Protein AF-A0A6I3IBS7-F1 (afdb_monomer_lite)

Organism: NCBI:txid2663847

Sequence (372 aa):
MRAASVSVTVALLTLGLVAPASAEPDPSPTSSAQTLPSAQDVDAANRAVADQEAQVATAQAQYAAAADRLEQARREAALAAEQYNGAKVRLDASTKAYADADSRARAAERALAAAKVNLGRVAAETYESRSDLHGLEALVTPGGPQAVLDRASGLATLGELQTGVVRQATGDLTRATELRRAAQRAQEQRKADETAALAARTRAGAAEQAAVAAAQATQAAQDEALATLARLNQTSIDLERRRQEGLRVEAEQRAAAAREAAALAEAAQRDSESLSADVRAAEAAAAAAAKERADALQADAARSTAEQTRDTTQAAADRAAREAAAQEAAADRAAAGSGSGATDHAATVAASRRKARAARARAQQLAAEASR

pLDDT: mean 75.98, std 21.55, range [26.86, 98.75]

Structure (mmCIF, N/CA/C/O backbone):
data_AF-A0A6I3IBS7-F1
#
_entry.id   AF-A0A6I3IBS7-F1
#
loop_
_atom_site.group_PDB
_atom_site.id
_atom_site.type_symbol
_atom_site.label_atom_id
_atom_site.label_alt_id
_atom_site.label_comp_id
_atom_site.label_asym_id
_atom_site.label_entity_id
_atom_site.label_seq_id
_atom_site.pdbx_PDB_ins_code
_atom_site.Cartn_x
_atom_site.Cartn_y
_atom_site.Cartn_z
_atom_site.occupancy
_atom_site.B_iso_or_equiv
_atom_site.auth_seq_id
_atom_site.auth_comp_id
_atom_site.auth_asym_id
_atom_site.auth_atom_id
_atom_site.pdbx_PDB_model_num
ATOM 1 N N . MET A 1 1 ? 2.118 -15.204 -0.234 1.00 36.72 1 MET A N 1
ATOM 2 C CA . MET A 1 1 ? 1.934 -16.124 0.919 1.00 36.72 1 MET A CA 1
ATOM 3 C C . MET A 1 1 ? 0.500 -16.001 1.428 1.00 36.72 1 MET A C 1
ATOM 5 O O . MET A 1 1 ? -0.201 -15.112 0.963 1.00 36.72 1 MET A O 1
ATOM 9 N N . ARG A 1 2 ? 0.035 -16.937 2.266 1.00 27.77 2 ARG A N 1
ATOM 10 C CA . ARG A 1 2 ? -1.394 -17.146 2.578 1.00 27.77 2 ARG A CA 1
ATOM 11 C C . ARG A 1 2 ? -2.059 -15.911 3.203 1.00 27.77 2 ARG A C 1
ATOM 13 O O . ARG A 1 2 ? -1.609 -15.447 4.244 1.00 27.77 2 ARG A O 1
ATOM 20 N N . ALA A 1 3 ? -3.154 -15.446 2.602 1.00 27.56 3 ALA A N 1
ATOM 21 C CA . ALA A 1 3 ? -4.082 -14.524 3.247 1.00 27.56 3 ALA A CA 1
ATOM 22 C C . ALA A 1 3 ? -4.916 -15.301 4.278 1.00 27.56 3 ALA A C 1
ATOM 24 O O . ALA A 1 3 ? -5.547 -16.301 3.933 1.00 27.56 3 ALA A O 1
ATOM 25 N N . ALA A 1 4 ? -4.887 -14.868 5.538 1.00 27.72 4 ALA A N 1
ATOM 26 C CA . ALA A 1 4 ? -5.717 -15.427 6.597 1.00 27.72 4 ALA A CA 1
ATOM 27 C C . ALA A 1 4 ? -7.004 -14.600 6.711 1.00 27.72 4 ALA A C 1
ATOM 29 O O . ALA A 1 4 ? -6.997 -13.499 7.257 1.00 27.72 4 ALA A O 1
ATOM 30 N N . SER A 1 5 ? -8.099 -15.125 6.165 1.00 32.25 5 SER A N 1
ATOM 31 C CA . SER A 1 5 ? -9.427 -14.518 6.267 1.00 32.25 5 SER A CA 1
ATOM 32 C C . SER A 1 5 ? -9.958 -14.671 7.693 1.00 32.25 5 SER A C 1
ATOM 34 O O . SER A 1 5 ? -10.429 -15.743 8.068 1.00 32.25 5 SER A O 1
ATOM 36 N N . VAL A 1 6 ? -9.876 -13.613 8.500 1.00 31.45 6 VAL A N 1
ATOM 37 C CA . VAL A 1 6 ? -10.435 -13.601 9.859 1.00 31.45 6 VAL A CA 1
ATOM 38 C C . VAL A 1 6 ? -11.884 -13.115 9.796 1.00 31.45 6 VAL A C 1
ATOM 40 O O . VAL A 1 6 ? -12.162 -11.923 9.882 1.00 31.45 6 VAL A O 1
ATOM 43 N N . SER A 1 7 ? -12.818 -14.051 9.629 1.00 31.03 7 SER A N 1
ATOM 44 C CA . SER A 1 7 ? -14.246 -13.791 9.831 1.00 31.03 7 SER A CA 1
ATOM 45 C C . SER A 1 7 ? -14.562 -13.821 11.326 1.00 31.03 7 SER A C 1
ATOM 47 O O . SER A 1 7 ? -14.557 -14.891 11.932 1.00 31.03 7 SER A O 1
ATOM 49 N N . VAL A 1 8 ? -14.857 -12.662 11.922 1.00 35.94 8 VAL A N 1
ATOM 50 C CA . VAL A 1 8 ? -15.418 -12.582 13.281 1.00 35.94 8 VAL A CA 1
ATOM 51 C C . VAL A 1 8 ? -16.929 -12.433 13.180 1.00 35.94 8 VAL A C 1
ATOM 53 O O . VAL A 1 8 ? -17.450 -11.358 12.891 1.00 35.94 8 VAL A O 1
ATOM 56 N N . THR A 1 9 ? -17.638 -13.531 13.421 1.00 33.06 9 THR A N 1
ATOM 57 C CA . THR A 1 9 ? -19.098 -13.542 13.530 1.00 33.06 9 THR A CA 1
ATOM 58 C C . THR A 1 9 ? -19.499 -12.929 14.871 1.00 33.06 9 THR A C 1
ATOM 60 O O . THR A 1 9 ? -19.335 -13.561 15.914 1.00 33.06 9 THR A O 1
ATOM 63 N N . VAL A 1 10 ? -20.014 -11.698 14.870 1.00 32.91 10 VAL A N 1
ATOM 64 C CA . VAL A 1 10 ? -20.547 -11.068 16.088 1.00 32.91 10 VAL A CA 1
ATOM 65 C C . VAL A 1 10 ? -21.922 -11.663 16.388 1.00 32.91 10 VAL A C 1
ATOM 67 O O . VAL A 1 10 ? -22.878 -11.452 15.644 1.00 32.91 10 VAL A 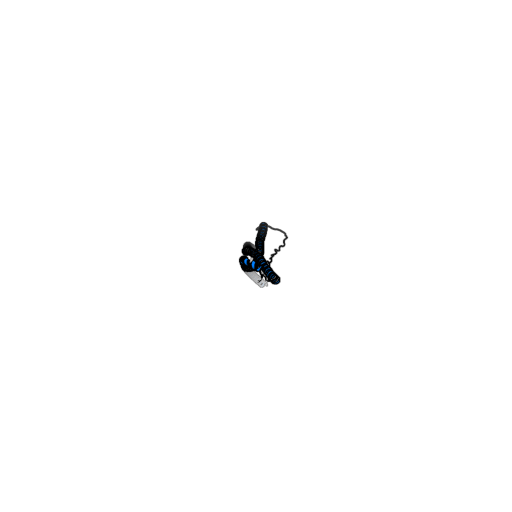O 1
ATOM 70 N N . ALA A 1 11 ? -22.018 -12.431 17.473 1.00 29.27 11 ALA A N 1
ATOM 71 C CA . ALA A 1 11 ? -23.279 -12.995 17.936 1.00 29.27 11 ALA A CA 1
ATOM 72 C C . ALA A 1 11 ? -24.136 -11.912 18.613 1.00 29.27 11 ALA A C 1
ATOM 74 O O . ALA A 1 11 ? -23.764 -11.380 19.659 1.00 29.27 11 ALA A O 1
ATOM 75 N N . LEU A 1 12 ? -25.296 -11.607 18.027 1.00 35.62 12 LEU A N 1
ATOM 76 C CA . LEU A 1 12 ? -26.329 -10.779 18.652 1.00 35.62 12 LEU A CA 1
ATOM 77 C C . LEU A 1 12 ? -26.938 -11.524 19.846 1.00 35.62 12 LEU A C 1
ATOM 79 O O . LEU A 1 12 ? -27.659 -12.505 19.668 1.00 35.62 12 LEU A O 1
ATOM 83 N N . LEU A 1 13 ? -26.665 -11.044 21.060 1.00 30.44 13 LEU A N 1
ATOM 84 C CA . LEU A 1 13 ? -27.268 -11.572 22.281 1.00 30.44 13 LEU A CA 1
ATOM 85 C C . LEU A 1 13 ? -28.549 -10.790 22.612 1.00 30.44 13 LEU A C 1
ATOM 87 O O . LEU A 1 13 ? -28.536 -9.828 23.375 1.00 30.44 13 LEU A O 1
ATOM 91 N N . THR A 1 14 ? -29.669 -11.194 22.015 1.00 35.00 14 THR A N 1
ATOM 92 C CA . THR A 1 14 ? -30.991 -10.626 22.314 1.00 35.00 14 THR A CA 1
ATOM 93 C C . THR A 1 14 ? -31.499 -11.141 23.662 1.00 35.00 14 THR A C 1
ATOM 95 O O . THR A 1 14 ? -31.955 -12.284 23.754 1.00 35.00 14 THR A O 1
ATOM 98 N N . LEU A 1 15 ? -31.448 -10.313 24.708 1.00 31.22 15 LEU A N 1
ATOM 99 C CA . LEU A 1 15 ? -32.044 -10.641 26.005 1.00 31.22 15 LEU A CA 1
ATOM 100 C C . LEU A 1 15 ? -33.515 -10.198 26.029 1.00 31.22 15 LEU A C 1
ATOM 102 O O . LEU A 1 15 ? -33.819 -9.009 26.062 1.00 31.22 15 LEU A O 1
ATOM 106 N N . GLY A 1 16 ? -34.433 -11.164 25.960 1.00 31.42 16 GLY A N 1
ATOM 107 C CA . GLY A 1 16 ? -35.872 -10.901 25.920 1.00 31.42 16 GLY A CA 1
ATOM 108 C C . GLY A 1 16 ? -36.442 -10.518 27.286 1.00 31.42 16 GLY A C 1
ATOM 109 O O . GLY A 1 16 ? -36.284 -11.259 28.256 1.00 31.42 16 GLY A O 1
ATOM 110 N N . LEU A 1 17 ? -37.157 -9.394 27.344 1.00 30.28 17 LEU A N 1
ATOM 111 C CA . LEU A 1 17 ? -37.909 -8.964 28.521 1.00 30.28 17 LEU A CA 1
ATOM 112 C C . LEU A 1 17 ? -39.349 -9.498 28.426 1.00 30.28 17 LEU A C 1
ATOM 114 O O . LEU A 1 17 ? -40.129 -9.047 27.589 1.00 30.28 17 LEU A O 1
ATOM 118 N N . VAL A 1 18 ? -39.702 -10.478 29.262 1.00 33.69 18 VAL A N 1
ATOM 119 C CA . VAL A 1 18 ? -41.069 -11.021 29.334 1.00 33.69 18 VAL A CA 1
ATOM 120 C C . VAL A 1 18 ? -41.887 -10.219 30.341 1.00 33.69 18 VAL A C 1
ATOM 122 O O . VAL A 1 18 ? -41.523 -10.137 31.511 1.00 33.69 18 VAL A O 1
ATOM 125 N N . ALA A 1 19 ? -43.026 -9.694 29.893 1.00 38.09 19 ALA A N 1
ATOM 126 C CA . ALA A 1 19 ? -44.052 -9.094 30.737 1.00 38.09 19 ALA A CA 1
ATOM 127 C C . ALA A 1 19 ? -45.402 -9.794 30.513 1.00 38.09 19 ALA A C 1
ATOM 129 O O . ALA A 1 19 ? -45.753 -10.099 29.371 1.00 38.09 19 ALA A O 1
ATOM 130 N N . PRO A 1 20 ? -46.181 -10.003 31.583 1.00 37.53 20 PRO A N 1
ATOM 131 C CA . PRO A 1 20 ? -47.637 -9.985 31.504 1.00 37.53 20 PRO A CA 1
ATOM 132 C C . PRO A 1 20 ? -48.237 -8.915 32.436 1.00 37.53 20 PRO A C 1
ATOM 134 O O . PRO A 1 20 ? -47.651 -8.562 33.458 1.00 37.53 20 PRO A O 1
ATOM 137 N N . ALA A 1 21 ? -49.420 -8.407 32.082 1.00 32.03 21 ALA A N 1
ATOM 138 C CA . ALA A 1 21 ? -50.123 -7.338 32.794 1.00 32.03 21 ALA A CA 1
ATOM 139 C C . ALA A 1 21 ? -51.585 -7.716 33.121 1.00 32.03 21 ALA A C 1
ATOM 141 O O . ALA A 1 21 ? -52.169 -8.538 32.415 1.00 32.03 21 ALA A O 1
ATOM 142 N N . SER A 1 22 ? -52.160 -7.021 34.120 1.00 34.31 22 SER A N 1
ATOM 143 C CA . SER A 1 22 ? -53.602 -6.947 34.475 1.00 34.31 22 SER A CA 1
ATOM 144 C C . SER A 1 22 ? -54.210 -8.196 35.177 1.00 34.31 22 SER A C 1
ATOM 146 O O . SER A 1 22 ? -53.786 -9.312 34.904 1.00 34.31 22 SER A O 1
ATOM 148 N N . ALA A 1 23 ? -55.192 -8.110 36.101 1.00 32.38 23 ALA A N 1
ATOM 149 C CA . ALA A 1 23 ? -56.044 -6.987 36.559 1.00 32.38 23 ALA A CA 1
ATOM 150 C C . ALA A 1 23 ? -56.535 -7.105 38.043 1.00 32.38 23 ALA A C 1
ATOM 152 O O . ALA A 1 23 ? -56.436 -8.174 38.641 1.00 32.38 23 ALA A O 1
ATOM 153 N N . GLU A 1 24 ? -57.087 -5.996 38.573 1.00 36.62 24 GLU A N 1
ATOM 154 C CA . GLU A 1 24 ? -57.750 -5.716 39.888 1.00 36.62 24 GLU A CA 1
ATOM 155 C C . GLU A 1 24 ? -59.111 -6.447 40.146 1.00 36.62 24 GLU A C 1
ATOM 157 O O . GLU A 1 24 ? -59.505 -7.219 39.265 1.00 36.62 24 GLU A O 1
ATOM 162 N N . PRO A 1 25 ? -59.896 -6.225 41.254 1.00 55.88 25 PRO A N 1
ATOM 163 C CA . PRO A 1 25 ? -59.839 -5.223 42.359 1.00 55.88 25 PRO A CA 1
ATOM 164 C C . PRO A 1 25 ? -59.794 -5.857 43.793 1.00 55.88 25 PRO A C 1
ATOM 166 O O . PRO A 1 25 ? -59.415 -7.020 43.894 1.00 55.88 25 PRO A O 1
ATOM 169 N N . ASP A 1 26 ? -60.079 -5.246 44.968 1.00 39.06 26 ASP A N 1
ATOM 170 C CA . ASP A 1 26 ? -60.738 -3.977 45.407 1.00 39.06 26 ASP A CA 1
ATOM 171 C C . ASP A 1 26 ? -60.171 -3.505 46.814 1.00 39.06 26 ASP A C 1
ATOM 173 O O . ASP A 1 26 ? -59.089 -3.990 47.159 1.00 39.06 26 ASP A O 1
ATOM 177 N N . PRO A 1 27 ? -60.721 -2.571 47.654 1.00 63.00 27 PRO A N 1
ATOM 178 C CA . PRO A 1 27 ? -59.867 -1.552 48.303 1.00 63.00 27 PRO A CA 1
ATOM 179 C C . PRO A 1 27 ? -59.883 -1.460 49.854 1.00 63.00 27 PRO A C 1
ATOM 181 O O . PRO A 1 27 ? -60.895 -1.714 50.510 1.00 63.00 27 PRO A O 1
ATOM 184 N N . SER A 1 28 ? -58.802 -0.927 50.451 1.00 38.09 28 SER A N 1
ATOM 185 C CA . SER A 1 28 ? -58.826 -0.120 51.698 1.00 38.09 28 SER A CA 1
ATOM 186 C C . SER A 1 28 ? -57.493 0.623 51.945 1.00 38.09 28 SER A C 1
ATOM 188 O O . SER A 1 28 ? -56.483 0.244 51.353 1.00 38.09 28 SER A O 1
ATOM 190 N N . PRO A 1 29 ? -57.468 1.725 52.730 1.00 52.22 29 PRO A N 1
ATOM 191 C CA . PRO A 1 29 ? -56.501 2.803 52.501 1.00 52.22 29 PRO A CA 1
ATOM 192 C C . PRO A 1 29 ? -55.335 2.912 53.504 1.00 52.22 29 PRO A C 1
ATOM 194 O O . PRO A 1 29 ? -55.361 2.372 54.605 1.00 52.22 29 PRO A O 1
ATOM 197 N N . THR A 1 30 ? -54.409 3.806 53.137 1.00 36.41 30 THR A N 1
ATOM 198 C CA . THR A 1 30 ? -53.342 4.471 53.919 1.00 36.41 30 THR A CA 1
ATOM 199 C C . THR A 1 30 ? -51.923 3.875 53.912 1.00 36.41 30 THR A C 1
ATOM 201 O O . THR A 1 30 ? -51.633 2.843 54.501 1.00 36.41 30 THR A O 1
ATOM 204 N N . SER A 1 31 ? -51.035 4.710 53.352 1.00 33.25 31 SER A N 1
ATOM 205 C CA . SER A 1 31 ? -49.617 4.910 53.688 1.00 33.25 31 SER A CA 1
ATOM 206 C C . SER A 1 31 ? -48.531 4.124 52.939 1.00 33.25 31 SER A C 1
ATOM 208 O O . SER A 1 31 ? -48.508 2.903 52.880 1.00 33.25 31 SER A O 1
ATOM 210 N N . SER A 1 32 ? -47.557 4.915 52.470 1.00 35.78 32 SER A N 1
ATOM 211 C CA . SER A 1 32 ? -46.219 4.524 52.003 1.00 35.78 32 SER A CA 1
ATOM 212 C C . SER A 1 32 ? -46.139 3.800 50.657 1.00 35.78 32 SER A C 1
ATOM 214 O O . SER A 1 32 ? -45.848 2.612 50.571 1.00 35.78 32 SER A O 1
ATOM 216 N N . ALA A 1 33 ? -46.329 4.607 49.607 1.00 38.56 33 ALA A N 1
ATOM 217 C CA . ALA A 1 33 ? -45.850 4.431 48.236 1.00 38.56 33 ALA A CA 1
ATOM 218 C C . ALA A 1 33 ? -44.904 3.235 47.997 1.00 38.56 33 ALA A C 1
ATOM 220 O O . ALA A 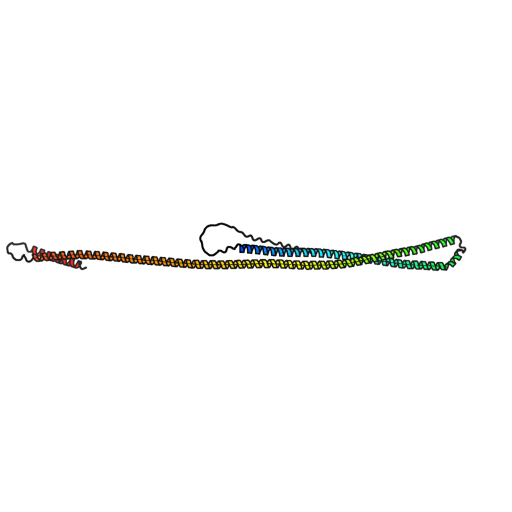1 33 ? -43.688 3.337 48.163 1.00 38.56 33 ALA A O 1
ATOM 221 N N . GLN A 1 34 ? -45.460 2.144 47.465 1.00 40.22 34 GLN A N 1
ATOM 222 C CA . GLN A 1 34 ? -44.688 1.265 46.595 1.00 40.22 34 GLN A CA 1
ATOM 223 C C . GLN A 1 34 ? -44.255 2.099 45.386 1.00 40.22 34 GLN A C 1
ATOM 225 O O . GLN A 1 34 ? -45.080 2.452 44.542 1.00 40.22 34 GLN A O 1
ATOM 230 N N . THR A 1 35 ? -42.970 2.439 45.311 1.00 50.94 35 THR A N 1
ATOM 231 C CA . THR A 1 35 ? -42.381 3.092 44.141 1.00 50.94 35 THR A CA 1
ATOM 232 C C . THR A 1 35 ? -42.289 2.090 42.996 1.00 50.94 35 THR A C 1
ATOM 234 O O . THR A 1 35 ? -41.228 1.536 42.706 1.00 50.94 35 THR A O 1
ATOM 237 N N . LEU A 1 36 ? -43.427 1.866 42.335 1.00 41.41 36 LEU A N 1
ATOM 238 C CA . LEU A 1 36 ? -43.447 1.465 40.933 1.00 41.41 36 LEU A CA 1
ATOM 239 C C . LEU A 1 36 ? -42.507 2.420 40.171 1.00 41.41 36 LEU A C 1
ATOM 241 O O . LEU A 1 36 ? -42.583 3.627 40.428 1.00 41.41 36 LEU A O 1
ATOM 245 N N . PRO A 1 37 ? -41.634 1.930 39.267 1.00 55.19 37 PRO A N 1
ATOM 246 C CA . PRO A 1 37 ? -40.782 2.802 38.465 1.00 55.19 37 PRO A CA 1
ATOM 247 C C . PRO A 1 37 ? -41.639 3.876 37.802 1.00 55.19 37 PRO A C 1
ATOM 249 O O . PRO A 1 37 ? -42.650 3.556 37.168 1.00 55.19 37 PRO A O 1
ATOM 252 N N . SER A 1 38 ? -41.283 5.146 37.983 1.00 62.47 38 SER A N 1
ATOM 253 C CA . SER A 1 38 ? -42.079 6.220 37.406 1.00 62.47 38 SER A CA 1
ATOM 254 C C . SER A 1 38 ? -41.968 6.169 35.881 1.00 62.47 38 SER A C 1
ATOM 256 O O . SER A 1 38 ? -40.980 5.678 35.328 1.00 62.47 38 SER A O 1
ATOM 258 N N . ALA A 1 39 ? -42.954 6.721 35.169 1.00 67.00 39 ALA A N 1
ATOM 259 C CA . ALA A 1 39 ? -42.869 6.829 33.710 1.00 67.00 39 ALA A CA 1
ATOM 260 C C . ALA A 1 39 ? -41.580 7.558 33.262 1.00 67.00 39 ALA A C 1
ATOM 262 O O . ALA A 1 39 ? -40.987 7.203 32.247 1.00 67.00 39 ALA A O 1
ATOM 263 N N . GLN A 1 40 ? -41.089 8.506 34.073 1.00 66.25 40 GLN A N 1
ATOM 264 C CA . GLN A 1 40 ? -39.830 9.214 33.831 1.00 66.25 40 GLN A CA 1
ATOM 265 C C . GLN A 1 40 ? -38.592 8.310 33.948 1.00 66.25 40 GLN A C 1
ATOM 267 O O . GLN A 1 40 ? -37.637 8.517 33.199 1.00 66.25 40 GLN A O 1
ATOM 272 N N . ASP A 1 41 ? -38.603 7.304 34.830 1.00 66.00 41 ASP A N 1
ATOM 273 C CA . ASP A 1 41 ? -37.501 6.342 34.979 1.00 66.00 41 ASP A CA 1
ATOM 274 C C . ASP A 1 41 ? -37.425 5.396 33.774 1.00 66.00 41 ASP A C 1
ATOM 276 O O . ASP A 1 41 ? -36.340 5.129 33.253 1.00 66.00 41 ASP A O 1
ATOM 280 N N . VAL A 1 42 ? -38.583 4.943 33.281 1.00 70.19 42 VAL A N 1
ATOM 281 C CA . VAL A 1 42 ? -38.684 4.111 32.070 1.00 70.19 42 VAL A CA 1
ATOM 282 C C . VAL A 1 42 ? -38.232 4.899 30.834 1.00 70.19 42 VAL A C 1
ATOM 284 O O . VAL A 1 42 ? -37.401 4.415 30.065 1.00 70.19 42 VAL A O 1
ATOM 287 N N . ASP A 1 43 ? -38.679 6.148 30.680 1.00 68.56 43 ASP A N 1
ATOM 288 C CA . ASP A 1 43 ? -38.246 7.028 29.586 1.00 68.56 43 ASP A CA 1
ATOM 289 C C . ASP A 1 43 ? -36.764 7.430 29.681 1.00 68.56 43 ASP A C 1
ATOM 291 O O . ASP A 1 43 ? -36.122 7.707 28.664 1.00 68.56 43 ASP A O 1
ATOM 295 N N . ALA A 1 44 ? -36.185 7.493 30.884 1.00 72.69 44 ALA A N 1
ATOM 296 C CA . ALA A 1 44 ? -34.749 7.695 31.069 1.00 72.69 44 ALA A CA 1
ATOM 297 C C . ALA A 1 44 ? -33.942 6.448 30.671 1.00 72.69 44 ALA A C 1
ATOM 299 O O . ALA A 1 44 ? -32.947 6.577 29.956 1.00 72.69 44 ALA A O 1
ATOM 300 N N . ALA A 1 45 ? -34.391 5.252 31.064 1.00 75.00 45 ALA A N 1
ATOM 301 C CA . ALA A 1 45 ? -33.754 3.990 30.689 1.00 75.00 45 ALA A CA 1
ATOM 302 C C . ALA A 1 45 ? -33.806 3.744 29.170 1.00 75.00 45 ALA A C 1
ATOM 304 O O . ALA A 1 45 ? -32.781 3.428 28.566 1.00 75.00 45 ALA A O 1
ATOM 305 N N . ASN A 1 46 ? -34.960 3.971 28.534 1.00 75.69 46 ASN A N 1
ATOM 306 C CA . ASN A 1 46 ? -35.126 3.818 27.085 1.00 75.69 46 ASN A CA 1
ATOM 307 C C . ASN A 1 46 ? -34.214 4.770 26.292 1.00 75.69 46 ASN A C 1
ATOM 309 O O . ASN A 1 46 ? -33.591 4.354 25.315 1.00 75.69 46 ASN A O 1
ATOM 313 N N . ARG A 1 47 ? -34.079 6.031 26.732 1.00 81.88 47 ARG A N 1
ATOM 314 C CA . ARG A 1 47 ? -33.130 6.984 26.126 1.00 81.88 47 ARG A CA 1
ATOM 315 C C . ARG A 1 47 ? -31.681 6.539 26.299 1.00 81.88 47 ARG A C 1
ATOM 317 O O . ARG A 1 47 ? -30.934 6.577 25.330 1.00 81.88 47 ARG A O 1
ATOM 324 N N . ALA A 1 48 ? -31.307 6.054 27.484 1.00 81.75 48 ALA A N 1
ATOM 325 C CA . ALA A 1 48 ? -29.961 5.539 27.714 1.00 81.75 48 ALA A CA 1
ATOM 326 C C . ALA A 1 48 ? -29.629 4.367 26.774 1.00 81.75 48 ALA A C 1
ATOM 328 O O . ALA A 1 48 ? -28.551 4.363 26.191 1.00 81.75 48 ALA A O 1
ATOM 329 N N . VAL A 1 49 ? -30.549 3.415 26.563 1.00 84.19 49 VAL A N 1
ATOM 330 C CA . VAL A 1 49 ? -30.353 2.316 25.595 1.00 84.19 49 VAL A CA 1
ATOM 331 C C . VAL A 1 49 ? -30.158 2.856 24.174 1.00 84.19 49 VAL A C 1
ATOM 333 O O . VAL A 1 49 ? -29.177 2.497 23.525 1.00 84.19 49 VAL A O 1
ATOM 336 N N . ALA A 1 50 ? -31.015 3.774 23.717 1.00 84.94 50 ALA A N 1
ATOM 337 C CA . ALA A 1 50 ? -30.894 4.379 22.387 1.00 84.94 50 ALA A CA 1
ATOM 338 C C . ALA A 1 50 ? -29.561 5.136 22.191 1.00 84.94 50 ALA A C 1
ATOM 340 O O . ALA A 1 50 ? -28.930 5.022 21.138 1.00 84.94 50 ALA A O 1
ATOM 341 N N . ASP A 1 51 ? -29.084 5.854 23.214 1.00 87.62 51 ASP A N 1
ATOM 342 C CA . ASP A 1 51 ? -27.784 6.538 23.191 1.00 87.62 51 ASP A CA 1
ATOM 343 C C . ASP A 1 51 ? -26.607 5.545 23.116 1.00 87.62 51 ASP A C 1
ATOM 345 O O . ASP A 1 51 ? -25.605 5.817 22.445 1.00 87.62 51 ASP A O 1
ATOM 349 N N . GLN A 1 52 ? -26.706 4.385 23.779 1.00 88.25 52 GLN A N 1
ATOM 350 C CA . GLN A 1 52 ? -25.698 3.321 23.692 1.00 88.25 52 GLN A CA 1
ATOM 351 C C . GLN A 1 52 ? -25.683 2.667 22.301 1.00 88.25 52 GLN A C 1
ATOM 353 O O . GLN A 1 52 ? -24.609 2.485 21.723 1.00 88.25 52 GLN A O 1
ATOM 358 N N . GLU A 1 53 ? -26.853 2.364 21.733 1.00 89.06 53 GLU A N 1
ATOM 359 C CA . GLU A 1 53 ? -26.982 1.831 20.370 1.00 89.06 53 GLU A CA 1
ATOM 360 C C . GLU A 1 53 ? -26.404 2.802 19.330 1.00 89.06 53 GLU A C 1
ATOM 362 O O . GLU A 1 53 ? -25.625 2.392 18.465 1.00 89.06 53 GLU A O 1
ATOM 367 N N . ALA A 1 54 ? -26.689 4.103 19.458 1.00 92.56 54 ALA A N 1
ATOM 368 C CA . ALA A 1 54 ? -26.136 5.142 18.591 1.00 92.56 54 ALA A CA 1
ATOM 369 C C . ALA A 1 54 ? -24.600 5.246 18.684 1.00 92.56 54 ALA A C 1
ATOM 371 O O . ALA A 1 54 ? -23.928 5.425 17.662 1.00 92.56 54 ALA A O 1
ATOM 372 N N . GLN A 1 55 ? -24.020 5.088 19.880 1.00 91.31 55 GLN A N 1
ATOM 373 C CA . GLN A 1 55 ? -22.563 5.047 20.067 1.00 91.31 55 GLN A CA 1
ATOM 374 C C . GLN A 1 55 ? -21.931 3.821 19.395 1.00 91.31 55 GLN A C 1
ATOM 376 O O . GLN A 1 55 ? -20.927 3.959 18.693 1.00 91.31 55 GLN A O 1
ATOM 381 N N . VAL A 1 56 ? -22.531 2.634 19.548 1.00 92.88 56 VAL A N 1
ATOM 382 C CA . VAL A 1 56 ? -22.049 1.405 18.892 1.00 92.88 56 VAL A CA 1
ATOM 383 C C . VAL A 1 56 ? -22.156 1.516 17.371 1.00 92.88 56 VAL A C 1
ATOM 385 O O . VAL A 1 56 ? -21.183 1.222 16.677 1.00 92.88 56 VAL A O 1
ATOM 388 N N . ALA A 1 57 ? -23.286 1.998 16.846 1.00 93.50 57 ALA A N 1
ATOM 389 C CA . ALA A 1 57 ? -23.480 2.209 15.412 1.00 93.50 57 ALA A CA 1
ATOM 390 C C . ALA A 1 57 ? -22.463 3.211 14.834 1.00 93.50 57 ALA A C 1
ATOM 392 O O . ALA A 1 57 ? -21.897 2.976 13.765 1.00 93.50 57 ALA A O 1
ATOM 393 N N . THR A 1 58 ? -22.164 4.290 15.567 1.00 95.00 58 THR A N 1
ATOM 394 C CA . THR A 1 58 ? -21.149 5.281 15.175 1.00 95.00 58 THR A CA 1
ATOM 395 C C . THR A 1 58 ? -19.751 4.659 15.110 1.00 95.00 58 THR A C 1
ATOM 397 O O . THR A 1 58 ? -19.061 4.818 14.102 1.00 95.00 58 THR A O 1
ATOM 400 N N . ALA A 1 59 ? -19.347 3.901 16.134 1.00 92.81 59 ALA A N 1
ATOM 401 C CA . ALA A 1 59 ? -18.047 3.228 16.164 1.00 92.81 59 ALA A CA 1
ATOM 402 C C . ALA A 1 59 ? -17.913 2.164 15.054 1.00 92.81 59 ALA A C 1
ATOM 404 O O . ALA A 1 59 ? -16.879 2.080 14.388 1.00 92.81 59 ALA A O 1
ATOM 405 N N . GLN A 1 60 ? -18.974 1.392 14.790 1.00 93.06 60 GLN A N 1
ATOM 406 C CA . GLN A 1 60 ? -19.016 0.430 13.683 1.00 93.06 60 GLN A CA 1
ATOM 407 C C . GLN A 1 60 ? -18.885 1.117 12.317 1.00 93.06 60 GLN A C 1
ATOM 409 O O . GLN A 1 60 ? -18.111 0.657 11.477 1.00 93.06 60 GLN A O 1
ATOM 414 N N . ALA A 1 61 ? -19.583 2.236 12.099 1.00 95.31 61 ALA A N 1
ATOM 415 C CA . ALA A 1 61 ? -19.497 3.004 10.857 1.00 95.31 61 ALA A CA 1
ATOM 416 C C . ALA A 1 61 ? -18.097 3.607 10.637 1.00 95.31 61 ALA A C 1
ATOM 418 O O . ALA A 1 61 ? -17.579 3.577 9.519 1.00 95.31 61 ALA A O 1
ATOM 419 N N . GLN A 1 62 ? -17.453 4.107 11.697 1.00 94.12 62 GLN A N 1
ATOM 420 C CA . GLN A 1 62 ? -16.074 4.605 11.646 1.00 94.12 62 GLN A CA 1
ATOM 421 C C . GLN A 1 62 ? -15.073 3.490 11.308 1.00 94.12 62 GLN A C 1
ATOM 423 O O . GLN A 1 62 ? -14.225 3.680 10.433 1.00 94.12 62 GLN A O 1
ATOM 428 N N . TYR A 1 63 ? -15.199 2.320 11.944 1.00 95.00 63 TYR A N 1
ATOM 429 C CA . TYR A 1 63 ? -14.363 1.155 11.649 1.00 95.00 63 TYR A CA 1
ATOM 430 C C . TYR A 1 63 ? -14.548 0.659 10.207 1.00 95.00 63 TYR A C 1
ATOM 432 O O . TYR A 1 63 ? -13.558 0.454 9.504 1.00 95.00 63 TYR A O 1
ATOM 440 N N . ALA A 1 64 ? -15.792 0.536 9.731 1.00 95.56 64 ALA A N 1
ATOM 441 C CA . ALA A 1 64 ? -16.087 0.144 8.352 1.00 95.56 64 ALA A CA 1
ATOM 442 C C . ALA A 1 64 ? -15.466 1.124 7.339 1.00 95.56 64 ALA A C 1
ATOM 444 O O . ALA A 1 64 ? -14.737 0.709 6.440 1.00 95.56 64 ALA A O 1
ATOM 445 N N . ALA A 1 65 ? -15.643 2.434 7.549 1.00 96.38 65 ALA A N 1
ATOM 446 C CA . ALA A 1 65 ? -15.046 3.461 6.698 1.00 96.38 65 ALA A CA 1
ATOM 447 C C . ALA A 1 65 ? -13.503 3.461 6.730 1.00 96.38 65 ALA A C 1
ATOM 449 O O . ALA A 1 65 ? -12.868 3.847 5.746 1.00 96.38 65 ALA A O 1
ATOM 450 N N . ALA A 1 66 ? -12.874 3.049 7.836 1.00 93.88 66 ALA A N 1
ATOM 451 C CA . ALA A 1 66 ? -11.425 2.866 7.903 1.00 93.88 66 ALA A CA 1
ATOM 452 C C . ALA A 1 66 ? -10.973 1.615 7.125 1.00 93.88 66 ALA A C 1
ATOM 454 O O . ALA A 1 66 ? -10.040 1.701 6.324 1.00 93.88 66 ALA A O 1
ATOM 455 N N . ALA A 1 67 ? -11.681 0.492 7.285 1.00 93.31 67 ALA A N 1
ATOM 456 C CA . ALA A 1 67 ? -11.414 -0.753 6.571 1.00 93.31 67 ALA A CA 1
ATOM 457 C C . ALA A 1 67 ? -11.548 -0.597 5.042 1.00 93.31 67 ALA A C 1
ATOM 459 O O . ALA A 1 67 ? -10.669 -1.050 4.305 1.00 93.31 67 ALA A O 1
ATOM 460 N N . ASP A 1 68 ? -12.574 0.115 4.564 1.00 97.69 68 ASP A N 1
ATOM 461 C CA . ASP A 1 68 ? -12.760 0.419 3.137 1.00 97.69 68 ASP A CA 1
ATOM 462 C C . ASP A 1 68 ? -11.600 1.251 2.567 1.00 97.69 68 ASP A C 1
ATOM 464 O O . ASP A 1 68 ? -11.094 0.961 1.478 1.00 97.69 68 ASP A O 1
ATOM 468 N N . ARG A 1 69 ? -11.119 2.255 3.318 1.00 97.31 69 ARG A N 1
ATOM 469 C CA . ARG A 1 69 ? -9.952 3.073 2.934 1.00 97.31 69 ARG A CA 1
ATOM 470 C C . ARG A 1 69 ? -8.666 2.253 2.891 1.00 97.31 69 ARG A C 1
ATOM 472 O O . ARG A 1 69 ? -7.871 2.434 1.973 1.00 97.31 69 ARG A O 1
ATOM 479 N N . LEU A 1 70 ? -8.456 1.349 3.850 1.00 97.12 70 LEU A N 1
ATOM 480 C CA . LEU A 1 70 ? -7.320 0.423 3.855 1.00 97.12 70 LEU A CA 1
ATOM 481 C C . LEU A 1 70 ? -7.338 -0.491 2.629 1.00 97.12 70 LEU A C 1
ATOM 483 O O . LEU A 1 70 ? -6.318 -0.670 1.965 1.00 97.12 70 LEU A O 1
ATOM 487 N N . GLU A 1 71 ? -8.495 -1.055 2.312 1.00 96.94 71 GLU A N 1
ATOM 488 C CA . GLU A 1 71 ? -8.661 -1.948 1.172 1.00 96.94 71 GLU A CA 1
ATOM 489 C C . GLU A 1 71 ? -8.521 -1.196 -0.170 1.00 96.94 71 GLU A C 1
ATOM 491 O O . GLU A 1 71 ? -7.865 -1.686 -1.090 1.00 96.94 71 GLU A O 1
ATOM 496 N N . GLN A 1 72 ? -9.002 0.050 -0.271 1.00 97.88 72 GLN A N 1
ATOM 497 C CA . GLN A 1 72 ? -8.685 0.929 -1.402 1.00 97.88 72 GLN A CA 1
ATOM 498 C C . GLN A 1 72 ? -7.175 1.201 -1.516 1.00 97.88 72 GLN A C 1
ATOM 500 O O . GLN A 1 72 ? -6.599 0.977 -2.582 1.00 97.88 72 GLN A O 1
ATOM 505 N N . ALA A 1 73 ? -6.520 1.628 -0.433 1.00 96.25 73 ALA A N 1
ATOM 506 C CA . ALA A 1 73 ? -5.096 1.963 -0.440 1.00 96.25 73 ALA A CA 1
ATOM 507 C C . ALA A 1 73 ? -4.212 0.752 -0.796 1.00 96.25 73 ALA A C 1
ATOM 509 O O . ALA A 1 73 ? -3.238 0.890 -1.533 1.00 96.25 73 ALA A O 1
ATOM 510 N N . ARG A 1 74 ? -4.584 -0.460 -0.359 1.00 94.81 74 ARG A N 1
ATOM 511 C CA . ARG A 1 74 ? -3.924 -1.716 -0.762 1.00 94.81 74 ARG A CA 1
ATOM 512 C C . ARG A 1 74 ? -4.041 -1.991 -2.260 1.00 94.81 74 ARG A C 1
ATOM 514 O O . ARG A 1 74 ? -3.050 -2.382 -2.878 1.00 94.81 74 ARG A O 1
ATOM 521 N N . ARG A 1 75 ? -5.217 -1.774 -2.861 1.00 98.19 75 ARG A N 1
ATOM 522 C CA . ARG A 1 75 ? -5.399 -1.908 -4.318 1.00 98.19 75 ARG A CA 1
ATOM 523 C C . ARG A 1 75 ? -4.584 -0.878 -5.092 1.00 98.19 75 ARG A C 1
ATOM 525 O O . ARG A 1 75 ? -3.974 -1.228 -6.100 1.00 98.19 75 ARG A O 1
ATOM 532 N N . GLU A 1 76 ? -4.532 0.363 -4.615 1.00 97.12 76 GLU A N 1
ATOM 533 C CA . GLU A 1 76 ? -3.713 1.423 -5.214 1.00 97.12 76 GLU A CA 1
ATOM 534 C C . GLU A 1 76 ? -2.211 1.111 -5.115 1.00 97.12 76 GLU A C 1
ATOM 536 O O . GLU A 1 76 ? -1.498 1.248 -6.111 1.00 97.12 76 GLU A O 1
ATOM 541 N N . ALA A 1 77 ? -1.739 0.602 -3.971 1.00 94.00 77 ALA A N 1
ATOM 542 C CA . ALA A 1 77 ? -0.361 0.146 -3.784 1.00 94.00 77 ALA A CA 1
ATOM 543 C C . ALA A 1 77 ? 0.000 -1.014 -4.727 1.00 94.00 77 ALA A C 1
ATOM 545 O O . ALA A 1 77 ? 1.013 -0.945 -5.427 1.00 94.00 77 ALA A O 1
ATOM 546 N N . ALA A 1 78 ? -0.857 -2.037 -4.827 1.00 92.19 78 ALA A N 1
ATOM 547 C CA . ALA A 1 78 ? -0.664 -3.156 -5.749 1.00 92.19 78 ALA A CA 1
ATOM 548 C C . ALA A 1 78 ? -0.624 -2.694 -7.219 1.00 92.19 78 ALA A C 1
ATOM 550 O O . ALA A 1 78 ? 0.292 -3.050 -7.962 1.00 92.19 78 ALA A O 1
ATOM 551 N N . LEU A 1 79 ? -1.564 -1.837 -7.632 1.00 97.94 79 LEU A N 1
ATOM 552 C CA . LEU A 1 79 ? -1.602 -1.271 -8.982 1.00 97.94 79 LEU A CA 1
ATOM 553 C C . LEU A 1 79 ? -0.353 -0.428 -9.290 1.00 97.94 79 LEU A C 1
ATOM 555 O O . LEU A 1 79 ? 0.203 -0.520 -10.386 1.00 97.94 79 LEU A O 1
ATOM 559 N N . ALA A 1 80 ? 0.113 0.384 -8.339 1.00 95.06 80 ALA A N 1
ATOM 560 C CA . ALA A 1 80 ? 1.316 1.192 -8.505 1.00 95.06 80 ALA A CA 1
ATOM 561 C C . ALA A 1 80 ? 2.592 0.328 -8.567 1.00 95.06 80 ALA A C 1
ATOM 563 O O . ALA A 1 80 ? 3.491 0.621 -9.361 1.00 95.06 80 ALA A O 1
ATOM 564 N N . ALA A 1 81 ? 2.655 -0.766 -7.800 1.00 93.69 81 ALA A N 1
ATOM 565 C CA . ALA A 1 81 ? 3.736 -1.747 -7.870 1.00 93.69 81 ALA A CA 1
ATOM 566 C C . ALA A 1 81 ? 3.790 -2.447 -9.241 1.00 93.69 81 ALA A C 1
ATOM 568 O O . ALA A 1 81 ? 4.866 -2.532 -9.837 1.00 93.69 81 ALA A O 1
ATOM 569 N N . GLU A 1 82 ? 2.645 -2.859 -9.798 1.00 96.62 82 GLU A N 1
ATOM 570 C CA . GLU A 1 82 ? 2.576 -3.429 -11.152 1.00 96.62 82 GLU A CA 1
ATOM 571 C C . GLU A 1 82 ? 2.984 -2.418 -12.234 1.00 96.62 82 GLU A C 1
ATOM 573 O O . GLU A 1 82 ? 3.768 -2.739 -13.131 1.00 96.62 82 GLU A O 1
ATOM 578 N N . GLN A 1 83 ? 2.551 -1.156 -12.126 1.00 97.94 83 GLN A N 1
ATOM 579 C CA . GLN A 1 83 ? 2.998 -0.095 -13.037 1.00 97.94 83 GLN A CA 1
ATOM 580 C C . GLN A 1 83 ? 4.517 0.126 -12.977 1.00 97.94 83 GLN A C 1
ATOM 582 O O . GLN A 1 83 ? 5.150 0.322 -14.020 1.00 97.94 83 GLN A O 1
ATOM 587 N N . TYR A 1 84 ? 5.115 0.071 -11.783 1.00 98.44 84 TYR A N 1
ATOM 588 C CA . TYR A 1 84 ? 6.564 0.165 -11.598 1.00 98.44 84 TYR A CA 1
ATOM 589 C C . TYR A 1 84 ? 7.301 -1.047 -12.182 1.00 98.44 84 TYR A C 1
ATOM 591 O O . TYR A 1 84 ? 8.274 -0.865 -12.917 1.00 98.44 84 TYR A O 1
ATOM 599 N N . ASN A 1 85 ? 6.814 -2.268 -11.950 1.00 97.75 85 ASN A N 1
ATOM 600 C CA . ASN A 1 85 ? 7.370 -3.481 -12.552 1.00 97.75 85 ASN A CA 1
ATOM 601 C C . ASN A 1 85 ? 7.312 -3.421 -14.087 1.00 97.75 85 ASN A C 1
ATOM 603 O O . ASN A 1 85 ? 8.332 -3.621 -14.749 1.00 97.75 85 ASN A O 1
ATOM 607 N N . GLY A 1 86 ? 6.169 -3.035 -14.659 1.00 98.12 86 GLY A N 1
ATOM 608 C CA . GLY A 1 86 ? 6.021 -2.827 -16.100 1.00 98.12 86 GLY A CA 1
ATOM 609 C C . GLY A 1 86 ? 6.946 -1.735 -16.653 1.00 98.12 86 GLY A C 1
ATOM 610 O O . GLY A 1 86 ? 7.488 -1.883 -17.748 1.00 98.12 86 GLY A O 1
ATOM 611 N N . ALA A 1 87 ? 7.184 -0.655 -15.901 1.00 98.31 87 ALA A N 1
ATOM 612 C CA . ALA A 1 87 ? 8.134 0.388 -16.291 1.00 98.31 87 ALA A CA 1
ATOM 613 C C . ALA A 1 87 ? 9.595 -0.096 -16.256 1.00 98.31 87 ALA A C 1
ATOM 615 O O . ALA A 1 87 ? 10.349 0.208 -17.179 1.00 98.31 87 ALA A O 1
ATOM 616 N N . LYS A 1 88 ? 9.984 -0.912 -15.265 1.00 98.38 88 LYS A N 1
ATOM 617 C CA . LYS A 1 88 ? 11.306 -1.565 -15.234 1.00 98.38 88 LYS A CA 1
ATOM 618 C C . LYS A 1 88 ? 11.526 -2.480 -16.440 1.00 98.38 88 LYS A C 1
ATOM 620 O O . LYS A 1 88 ? 12.604 -2.447 -17.023 1.00 98.38 88 LYS A O 1
ATOM 625 N N . VAL A 1 89 ? 10.519 -3.272 -16.821 1.00 98.69 89 VAL A N 1
ATOM 626 C CA . VAL A 1 89 ? 10.597 -4.162 -17.996 1.00 98.69 89 VAL A CA 1
ATOM 627 C C . VAL A 1 89 ? 10.773 -3.355 -19.286 1.00 98.69 89 VAL A C 1
ATOM 629 O O . VAL A 1 89 ? 11.614 -3.708 -20.110 1.00 98.69 89 VAL A O 1
ATOM 632 N N . ARG A 1 90 ? 10.050 -2.236 -19.448 1.00 98.69 90 ARG A N 1
ATOM 633 C CA . ARG A 1 90 ? 10.245 -1.335 -20.599 1.00 98.69 90 ARG A CA 1
ATOM 634 C C . ARG A 1 90 ? 11.646 -0.721 -20.628 1.00 98.69 90 ARG A C 1
ATOM 636 O O . ARG A 1 90 ? 12.279 -0.756 -21.676 1.00 98.69 90 ARG A O 1
ATOM 643 N N . LEU A 1 91 ? 12.150 -0.238 -19.490 1.00 98.75 91 LEU A N 1
ATOM 644 C CA . LEU A 1 91 ? 13.502 0.323 -19.376 1.00 98.75 91 LEU A CA 1
ATOM 645 C C . LEU A 1 91 ? 14.598 -0.702 -19.710 1.00 98.75 91 LEU A C 1
ATOM 647 O O . LEU A 1 91 ? 15.556 -0.373 -20.406 1.00 98.75 91 LEU A O 1
ATOM 651 N N . ASP A 1 92 ? 14.472 -1.944 -19.244 1.00 98.69 92 ASP A N 1
ATOM 652 C CA . ASP A 1 92 ? 15.399 -3.027 -19.596 1.00 98.69 92 ASP A CA 1
ATOM 653 C C . ASP A 1 92 ? 15.361 -3.331 -21.108 1.00 98.69 92 ASP A C 1
ATOM 655 O O . ASP A 1 92 ? 16.408 -3.411 -21.758 1.00 98.69 92 ASP A O 1
ATOM 659 N N . ALA A 1 93 ? 14.163 -3.397 -21.699 1.00 98.69 93 ALA A N 1
ATOM 660 C CA . ALA A 1 93 ? 13.988 -3.604 -23.135 1.00 98.69 93 ALA A CA 1
ATOM 661 C C . ALA A 1 93 ? 14.584 -2.461 -23.981 1.00 98.69 93 ALA A C 1
ATOM 663 O O . ALA A 1 93 ? 15.326 -2.728 -24.930 1.00 98.69 93 ALA A O 1
ATOM 664 N N . SER A 1 94 ? 14.330 -1.192 -23.638 1.00 98.75 94 SER A N 1
ATOM 665 C CA . SER A 1 94 ? 14.894 -0.046 -24.369 1.00 98.75 94 SER A CA 1
ATOM 666 C C . SER A 1 94 ? 16.389 0.154 -24.110 1.00 98.75 94 SER A C 1
ATOM 668 O O . SER A 1 94 ? 17.107 0.604 -25.003 1.00 98.75 94 SER A O 1
ATOM 670 N N . THR A 1 95 ? 16.908 -0.279 -22.956 1.00 98.75 95 THR A N 1
ATOM 671 C CA . THR A 1 95 ? 18.356 -0.339 -22.692 1.00 98.75 95 THR A CA 1
ATOM 672 C C . THR A 1 95 ? 19.052 -1.341 -23.613 1.00 98.75 95 THR A C 1
ATOM 674 O O . THR A 1 95 ? 20.072 -1.001 -24.218 1.00 98.75 95 THR A O 1
ATOM 677 N N . LYS A 1 96 ? 18.479 -2.540 -23.789 1.00 98.75 96 LYS A N 1
ATOM 678 C CA . LYS A 1 96 ? 18.979 -3.554 -24.736 1.00 98.75 96 LYS A CA 1
ATOM 679 C C . LYS A 1 96 ? 18.888 -3.068 -26.183 1.00 98.75 96 LYS A C 1
ATOM 681 O O . LYS A 1 96 ? 19.885 -3.104 -26.898 1.00 98.75 96 LYS A O 1
ATOM 686 N N . ALA A 1 97 ? 17.742 -2.515 -26.586 1.00 98.44 97 ALA A N 1
ATOM 687 C CA . ALA A 1 97 ? 17.555 -1.960 -27.927 1.00 98.44 97 ALA A CA 1
ATOM 688 C C . ALA A 1 97 ? 18.546 -0.822 -28.245 1.00 98.44 97 ALA A C 1
ATOM 690 O O . ALA A 1 97 ? 19.059 -0.745 -29.362 1.00 98.44 97 ALA A O 1
ATOM 691 N N . TYR A 1 98 ? 18.859 0.036 -27.266 1.00 98.75 98 TYR A N 1
ATOM 692 C CA . TYR A 1 98 ? 19.900 1.056 -27.401 1.00 98.75 98 TYR A CA 1
ATOM 693 C C . TYR A 1 98 ? 21.296 0.444 -27.577 1.00 98.75 98 TYR A C 1
ATOM 695 O O . TYR A 1 98 ? 22.016 0.860 -28.482 1.00 98.75 98 TYR A O 1
ATOM 703 N N . ALA A 1 99 ? 21.674 -0.548 -26.762 1.00 98.69 99 ALA A N 1
ATOM 704 C CA . ALA A 1 99 ? 22.978 -1.206 -26.869 1.00 98.69 99 ALA A CA 1
ATOM 705 C C . ALA A 1 99 ? 23.175 -1.885 -28.240 1.00 98.69 99 ALA A C 1
ATOM 707 O O . ALA A 1 99 ? 24.219 -1.711 -28.876 1.00 98.69 99 ALA A O 1
ATOM 708 N N . ASP A 1 100 ? 22.150 -2.580 -28.738 1.00 98.62 100 ASP A N 1
ATOM 709 C CA . ASP A 1 100 ? 22.158 -3.202 -30.066 1.00 98.62 100 ASP A CA 1
ATOM 710 C C . ASP A 1 100 ? 22.265 -2.163 -31.191 1.00 98.62 100 ASP A C 1
ATOM 712 O O . ASP A 1 100 ? 23.035 -2.341 -32.141 1.00 98.62 100 ASP A O 1
ATOM 716 N N . ALA A 1 101 ? 21.508 -1.065 -31.099 1.00 98.44 101 ALA A N 1
ATOM 717 C CA . ALA A 1 101 ? 21.524 -0.003 -32.101 1.00 98.44 101 ALA A CA 1
ATOM 718 C C . ALA A 1 101 ? 22.865 0.753 -32.127 1.00 98.44 101 ALA A C 1
ATOM 720 O O . ALA A 1 101 ? 23.405 0.986 -33.210 1.00 98.44 101 ALA A O 1
ATOM 721 N N . ASP A 1 102 ? 23.435 1.081 -30.963 1.00 98.62 102 ASP A N 1
ATOM 722 C CA . ASP A 1 102 ? 24.750 1.725 -30.828 1.00 98.62 102 ASP A CA 1
ATOM 723 C C . ASP A 1 102 ? 25.873 0.816 -31.361 1.00 98.62 102 ASP A C 1
ATOM 725 O O . ASP A 1 102 ? 26.724 1.260 -32.135 1.00 98.62 102 ASP A O 1
ATOM 729 N N . SER A 1 103 ? 25.825 -0.486 -31.058 1.00 98.69 103 SER A N 1
ATOM 730 C CA . SER A 1 103 ? 26.761 -1.483 -31.599 1.00 98.69 103 SER A CA 1
ATOM 731 C C . SER A 1 103 ? 26.723 -1.548 -33.134 1.00 98.69 103 SER A C 1
ATOM 733 O O . SER A 1 103 ? 27.768 -1.467 -33.794 1.00 98.69 103 SER A O 1
ATOM 735 N N . ARG A 1 104 ? 25.519 -1.607 -33.727 1.00 98.38 104 ARG A N 1
ATOM 736 C CA . ARG A 1 104 ? 25.322 -1.598 -35.191 1.00 98.38 104 ARG A CA 1
ATOM 737 C C . ARG A 1 104 ? 25.778 -0.284 -35.828 1.00 98.38 104 ARG A C 1
ATOM 739 O O . ARG A 1 104 ? 26.428 -0.322 -36.872 1.00 98.38 104 ARG A O 1
ATOM 746 N N . ALA A 1 105 ? 25.489 0.859 -35.203 1.00 98.62 105 ALA A N 1
ATOM 747 C CA . ALA A 1 105 ? 25.943 2.167 -35.670 1.00 98.62 105 ALA A CA 1
ATOM 748 C C . ALA A 1 105 ? 27.477 2.237 -35.714 1.00 98.62 105 ALA A C 1
ATOM 750 O O . ALA A 1 105 ? 28.040 2.504 -36.775 1.00 98.62 105 ALA A O 1
ATOM 751 N N . ARG A 1 106 ? 28.163 1.869 -34.623 1.00 98.44 106 ARG A N 1
ATOM 752 C CA . ARG A 1 106 ? 29.637 1.817 -34.571 1.00 98.44 106 ARG A CA 1
ATOM 753 C C . ARG A 1 106 ? 30.234 0.857 -35.600 1.00 98.44 106 ARG A C 1
ATOM 755 O O . ARG A 1 106 ? 31.308 1.125 -36.134 1.00 98.44 106 ARG A O 1
ATOM 762 N N . ALA A 1 107 ? 29.580 -0.273 -35.874 1.00 98.12 107 ALA A N 1
ATOM 763 C CA . ALA A 1 107 ? 30.028 -1.209 -36.905 1.00 98.12 107 ALA A CA 1
ATOM 764 C C . ALA A 1 107 ? 29.953 -0.591 -38.312 1.00 98.12 107 ALA A C 1
ATOM 766 O O . ALA A 1 107 ? 30.918 -0.686 -39.070 1.00 98.12 107 ALA A O 1
ATOM 767 N N . ALA A 1 108 ? 28.857 0.100 -38.635 1.00 97.75 108 ALA A N 1
ATOM 768 C CA . ALA A 1 108 ? 28.708 0.800 -39.908 1.00 97.75 108 ALA A CA 1
ATOM 769 C C . ALA A 1 108 ? 29.632 2.025 -40.032 1.00 97.75 108 ALA A C 1
ATOM 771 O O . ALA A 1 108 ? 30.166 2.273 -41.108 1.00 97.75 108 ALA A O 1
ATOM 772 N N . GLU A 1 109 ? 29.901 2.750 -38.943 1.00 97.81 109 GLU A N 1
ATOM 773 C CA . GLU A 1 109 ? 30.890 3.836 -38.927 1.00 97.81 109 GLU A CA 1
ATOM 774 C C . GLU A 1 109 ? 32.315 3.325 -39.205 1.00 97.81 109 GLU A C 1
ATOM 776 O O . GLU A 1 109 ? 33.051 3.959 -39.964 1.00 97.81 109 GLU A O 1
ATOM 781 N N . ARG A 1 110 ? 32.694 2.147 -38.679 1.00 97.69 110 ARG A N 1
ATOM 782 C CA . ARG A 1 110 ? 33.967 1.484 -39.028 1.00 97.69 110 ARG A CA 1
ATOM 783 C C . ARG A 1 110 ? 34.018 1.051 -40.496 1.00 97.69 110 ARG A C 1
ATOM 785 O O . ARG A 1 110 ? 35.040 1.263 -41.145 1.00 97.69 110 ARG A O 1
ATOM 792 N N . ALA A 1 111 ? 32.930 0.490 -41.031 1.00 95.31 111 ALA A N 1
ATOM 793 C CA . ALA A 1 111 ? 32.842 0.125 -42.448 1.00 95.31 111 ALA A CA 1
ATOM 794 C C . ALA A 1 111 ? 32.984 1.360 -43.358 1.00 95.31 111 ALA A C 1
ATOM 796 O O . ALA A 1 111 ? 33.806 1.362 -44.272 1.00 95.31 111 ALA A O 1
ATOM 797 N N . LEU A 1 112 ? 32.283 2.452 -43.037 1.00 97.31 112 LEU A N 1
ATOM 798 C CA . LEU A 1 112 ? 32.410 3.737 -43.725 1.00 97.31 112 LEU A CA 1
ATOM 799 C C . LEU A 1 112 ? 33.835 4.307 -43.646 1.00 97.31 112 LEU A C 1
ATOM 801 O O . LEU A 1 112 ? 34.320 4.863 -44.629 1.00 97.31 112 LEU A O 1
ATOM 805 N N . ALA A 1 113 ? 34.519 4.187 -42.505 1.00 96.50 113 ALA A N 1
ATOM 806 C CA . ALA A 1 113 ? 35.911 4.620 -42.383 1.00 96.50 113 ALA A CA 1
ATOM 807 C C . ALA A 1 113 ? 36.832 3.837 -43.338 1.00 96.50 113 ALA A C 1
ATOM 809 O O . ALA A 1 113 ? 37.612 4.449 -44.067 1.00 96.50 113 ALA A O 1
ATOM 810 N N . ALA A 1 114 ? 36.684 2.510 -43.417 1.00 94.69 114 ALA A N 1
ATOM 811 C CA . ALA A 1 114 ? 37.426 1.681 -44.369 1.00 94.69 114 ALA A CA 1
ATOM 812 C C . ALA A 1 114 ? 37.079 2.013 -45.836 1.00 94.69 114 ALA A C 1
ATOM 814 O O . ALA A 1 114 ? 37.974 2.145 -46.672 1.00 94.69 114 ALA A O 1
ATOM 815 N N . ALA A 1 115 ? 35.797 2.226 -46.151 1.00 93.38 115 ALA A N 1
ATOM 816 C CA . ALA A 1 115 ? 35.354 2.623 -47.488 1.00 93.38 115 ALA A CA 1
ATOM 817 C C . ALA A 1 115 ? 35.921 3.994 -47.908 1.00 93.38 115 ALA A C 1
ATOM 819 O O . ALA A 1 115 ? 36.340 4.158 -49.052 1.00 93.38 115 ALA A O 1
ATOM 820 N N . LYS A 1 116 ? 36.017 4.956 -46.978 1.00 94.19 116 LYS A N 1
ATOM 821 C CA . LYS A 1 116 ? 36.666 6.259 -47.208 1.00 94.19 116 LYS A CA 1
ATOM 822 C C . LYS A 1 116 ? 38.164 6.134 -47.490 1.00 94.19 116 LYS A C 1
ATOM 824 O O . LYS A 1 116 ? 38.654 6.837 -48.367 1.00 94.19 116 LYS A O 1
ATOM 829 N N . VAL A 1 117 ? 38.878 5.242 -46.797 1.00 95.00 117 VAL A N 1
ATOM 830 C CA . VAL A 1 117 ? 40.303 4.971 -47.075 1.00 95.00 117 VAL A CA 1
ATOM 831 C C . VAL A 1 117 ? 40.478 4.378 -48.476 1.00 95.00 117 VAL A C 1
ATOM 833 O O . VAL A 1 117 ? 41.308 4.861 -49.241 1.00 95.00 117 VAL A O 1
ATOM 836 N N . ASN A 1 118 ? 39.651 3.398 -48.856 1.00 90.50 118 ASN A N 1
ATOM 837 C CA . ASN A 1 118 ? 39.681 2.818 -50.204 1.00 90.50 118 ASN A CA 1
ATOM 838 C C . ASN A 1 118 ? 39.351 3.847 -51.296 1.00 90.50 118 ASN A C 1
ATOM 840 O O . ASN A 1 118 ? 40.040 3.898 -52.312 1.00 90.50 118 ASN A O 1
ATOM 844 N N . LEU A 1 119 ? 38.345 4.699 -51.075 1.00 92.06 119 LEU A N 1
ATOM 845 C CA . LEU A 1 119 ? 38.003 5.790 -51.989 1.00 92.06 119 LEU A CA 1
ATOM 846 C C . LEU A 1 119 ? 39.143 6.814 -52.113 1.00 92.06 119 LEU A C 1
ATOM 848 O O . LEU A 1 119 ? 39.441 7.256 -53.218 1.00 92.06 119 LEU A O 1
ATOM 852 N N . GLY A 1 120 ? 39.807 7.156 -51.004 1.00 91.62 120 GLY A N 1
ATOM 853 C CA . GLY A 1 120 ? 40.979 8.034 -50.998 1.00 91.62 120 GLY A CA 1
ATOM 854 C C . GLY A 1 120 ? 42.156 7.455 -51.786 1.00 91.62 120 GLY A C 1
ATOM 855 O O . GLY A 1 120 ? 42.767 8.175 -52.572 1.00 91.62 120 GLY A O 1
ATOM 856 N N . ARG A 1 121 ? 42.425 6.149 -51.648 1.00 90.06 121 ARG A N 1
ATOM 857 C CA . ARG A 1 121 ? 43.448 5.449 -52.441 1.00 90.06 121 ARG A CA 1
ATOM 858 C C . ARG A 1 121 ? 43.123 5.475 -53.936 1.00 90.06 121 ARG A C 1
ATOM 860 O O . ARG A 1 121 ? 43.971 5.876 -54.721 1.00 90.06 121 ARG A O 1
ATOM 867 N N . VAL A 1 122 ? 41.889 5.142 -54.321 1.00 87.50 122 VAL A N 1
ATOM 868 C CA . VAL A 1 122 ? 41.446 5.209 -55.726 1.00 87.50 122 VAL A CA 1
ATOM 869 C C . VAL A 1 122 ? 41.554 6.632 -56.288 1.00 87.50 122 VAL A C 1
ATOM 871 O O . VAL A 1 122 ? 41.961 6.813 -57.435 1.00 87.50 122 VAL A O 1
ATOM 874 N N . ALA A 1 123 ? 41.224 7.655 -55.494 1.00 87.19 123 ALA A N 1
ATOM 875 C CA . ALA A 1 123 ? 41.363 9.050 -55.904 1.00 87.19 123 ALA A CA 1
ATOM 876 C C . ALA A 1 123 ? 42.835 9.457 -56.112 1.00 87.19 123 ALA A C 1
ATOM 878 O O . ALA A 1 123 ? 43.128 10.153 -57.083 1.00 87.19 123 ALA A O 1
ATOM 879 N N . ALA A 1 124 ? 43.751 8.993 -55.253 1.00 88.06 124 ALA A N 1
ATOM 880 C CA . ALA A 1 124 ? 45.191 9.212 -55.403 1.00 88.06 124 ALA A CA 1
ATOM 881 C C . ALA A 1 124 ? 45.748 8.506 -56.652 1.00 88.06 124 ALA A C 1
ATOM 883 O O . ALA A 1 124 ? 46.310 9.174 -57.515 1.00 88.06 124 ALA A O 1
ATOM 884 N N . GLU A 1 125 ? 45.477 7.205 -56.816 1.00 83.62 125 GLU A N 1
ATOM 885 C CA . GLU A 1 125 ? 45.869 6.412 -57.997 1.00 83.62 125 GLU A CA 1
ATOM 886 C C . GLU A 1 125 ? 45.369 7.060 -59.304 1.00 83.62 125 GLU A C 1
ATOM 888 O O . GLU A 1 125 ? 46.094 7.130 -60.298 1.00 83.62 125 GLU A O 1
ATOM 893 N N . THR A 1 126 ? 44.143 7.598 -59.300 1.00 80.88 126 THR A N 1
ATOM 894 C CA . THR A 1 126 ? 43.559 8.304 -60.456 1.00 80.88 126 THR A CA 1
ATOM 895 C C . THR A 1 126 ? 44.233 9.651 -60.725 1.00 80.88 126 THR A C 1
ATOM 897 O O . THR A 1 126 ? 44.366 10.041 -61.883 1.00 80.88 126 THR A O 1
ATOM 900 N N . TYR A 1 127 ? 44.644 10.379 -59.684 1.00 81.69 127 TYR A N 1
ATOM 901 C CA . TYR A 1 127 ? 45.339 11.660 -59.821 1.00 81.69 127 TYR A CA 1
ATOM 902 C C . TYR A 1 127 ? 46.765 11.470 -60.356 1.00 81.69 127 TYR A C 1
ATOM 904 O O . TYR A 1 127 ? 47.150 12.144 -61.310 1.00 81.69 127 TYR A O 1
ATOM 912 N N . GLU A 1 128 ? 47.507 10.502 -59.813 1.00 81.12 128 GLU A N 1
ATOM 913 C CA . GLU A 1 128 ? 48.849 10.125 -60.277 1.00 81.12 128 GLU A CA 1
ATOM 914 C C . GLU A 1 128 ? 48.813 9.648 -61.738 1.00 81.12 128 GLU A C 1
ATOM 916 O O . GLU A 1 128 ? 49.509 10.209 -62.585 1.00 81.12 128 GLU A O 1
ATOM 921 N N . SER A 1 129 ? 47.888 8.740 -62.080 1.00 71.00 129 SER A N 1
ATOM 922 C CA . SER A 1 129 ? 47.680 8.268 -63.464 1.00 71.00 129 SER A CA 1
ATOM 923 C C . SER A 1 129 ? 47.312 9.388 -64.451 1.00 71.00 129 SER A C 1
ATOM 925 O O . SER A 1 129 ? 47.483 9.236 -65.659 1.00 71.00 129 SER A O 1
ATOM 927 N N . ARG A 1 130 ? 46.792 10.524 -63.963 1.00 63.84 130 ARG A N 1
ATOM 928 C CA . ARG A 1 130 ? 46.469 11.706 -64.781 1.00 63.84 130 ARG A CA 1
ATOM 929 C C . ARG A 1 130 ? 47.661 12.649 -64.968 1.00 63.84 130 ARG A C 1
ATOM 931 O O . ARG A 1 130 ? 47.625 13.480 -65.871 1.00 63.84 130 ARG A O 1
ATOM 938 N N . SER A 1 131 ? 48.704 12.523 -64.149 1.00 60.81 131 SER A N 1
ATOM 939 C CA . SER A 1 131 ? 49.997 13.177 -64.384 1.00 60.81 131 SER A CA 1
ATOM 940 C C . SER A 1 131 ? 50.830 12.416 -65.424 1.00 60.81 131 SER A C 1
ATOM 942 O O . SER A 1 131 ? 51.593 13.034 -66.161 1.00 60.81 131 SER A O 1
ATOM 944 N N . ASP A 1 132 ? 50.616 11.103 -65.555 1.00 55.19 132 ASP A N 1
ATOM 945 C CA . ASP A 1 132 ? 51.251 10.219 -66.548 1.00 55.19 132 ASP A CA 1
ATOM 946 C C . ASP A 1 132 ? 50.625 10.293 -67.961 1.00 55.19 132 ASP A C 1
ATOM 948 O O . ASP A 1 132 ? 50.844 9.428 -68.811 1.00 55.19 132 ASP A O 1
ATOM 952 N N . LEU A 1 133 ? 49.875 11.358 -68.278 1.00 55.59 133 LEU A N 1
ATOM 953 C CA . LEU A 1 133 ? 49.270 11.555 -69.607 1.00 55.59 133 LEU A CA 1
ATOM 954 C C . LEU A 1 133 ? 50.287 11.748 -70.752 1.00 55.59 133 LEU A C 1
ATOM 956 O O . LEU A 1 133 ? 49.885 11.693 -71.913 1.00 55.59 133 LEU A O 1
ATOM 960 N N . HIS A 1 134 ? 51.593 11.842 -70.466 1.00 54.72 134 HIS A N 1
ATOM 961 C CA . HIS A 1 134 ? 52.651 11.594 -71.462 1.00 54.72 134 HIS A CA 1
ATOM 962 C C . HIS A 1 134 ? 52.542 10.196 -72.114 1.00 54.72 134 HIS A C 1
ATOM 964 O O . HIS A 1 134 ? 52.958 9.999 -73.253 1.00 54.72 134 HIS A O 1
ATOM 970 N N . GLY A 1 135 ? 51.885 9.231 -71.461 1.00 53.59 135 GLY A N 1
ATOM 971 C CA . GLY A 1 135 ? 51.522 7.941 -72.050 1.00 53.59 135 GLY A CA 1
ATOM 972 C C . GLY A 1 135 ? 50.501 8.005 -73.200 1.00 53.59 135 GLY A C 1
ATOM 973 O O . GLY A 1 135 ? 50.295 6.992 -73.870 1.00 53.59 135 GLY A O 1
ATOM 974 N N . LEU A 1 136 ? 49.875 9.158 -73.482 1.00 55.12 136 LEU A N 1
ATOM 975 C CA . LEU A 1 136 ? 49.013 9.322 -74.662 1.00 55.12 136 LEU A CA 1
ATOM 976 C C . LEU A 1 136 ? 49.807 9.336 -75.978 1.00 55.12 136 LEU A C 1
ATOM 978 O O . LEU A 1 136 ? 49.290 8.882 -76.997 1.00 55.12 136 LEU A O 1
ATOM 982 N N . GLU A 1 137 ? 51.078 9.745 -75.968 1.00 56.09 137 GLU A N 1
ATOM 983 C CA . GLU A 1 137 ? 51.965 9.596 -77.134 1.00 56.09 137 GLU A CA 1
ATOM 984 C C . GLU A 1 137 ? 52.250 8.105 -77.418 1.00 56.09 137 GLU A C 1
ATOM 986 O O . GLU A 1 137 ? 52.325 7.676 -78.574 1.00 56.09 137 GLU A O 1
ATOM 991 N N . ALA A 1 138 ? 52.247 7.262 -76.376 1.00 53.97 138 ALA A N 1
ATOM 992 C CA . ALA A 1 138 ? 52.309 5.806 -76.515 1.00 53.97 138 ALA A CA 1
ATOM 993 C C . ALA A 1 138 ? 50.997 5.164 -77.026 1.00 53.97 138 ALA A C 1
ATOM 995 O O . ALA A 1 138 ? 51.005 3.988 -77.391 1.00 53.97 138 ALA A O 1
ATOM 996 N N . LEU A 1 139 ? 49.883 5.907 -77.110 1.00 53.91 139 LEU A N 1
ATOM 997 C CA . LEU A 1 139 ? 48.634 5.443 -77.739 1.00 53.91 139 LEU A CA 1
ATOM 998 C C . LEU A 1 139 ? 48.678 5.510 -79.279 1.00 53.91 139 LEU A C 1
ATOM 1000 O O . LEU A 1 139 ? 47.873 4.860 -79.940 1.00 53.91 139 LEU A O 1
ATOM 1004 N N . VAL A 1 140 ? 49.620 6.277 -79.841 1.00 60.31 140 VAL A N 1
ATOM 1005 C CA . VAL A 1 140 ? 49.850 6.437 -81.293 1.00 60.31 140 VAL A CA 1
ATOM 1006 C C . VAL A 1 140 ? 50.998 5.530 -81.788 1.00 60.31 140 VAL A C 1
ATOM 1008 O O . VAL A 1 140 ? 51.255 5.411 -82.984 1.00 60.31 140 VAL A O 1
ATOM 1011 N N . THR A 1 141 ? 51.683 4.841 -80.870 1.00 61.59 141 THR A N 1
ATOM 1012 C CA . THR A 1 141 ? 52.787 3.909 -81.163 1.00 61.59 141 THR A CA 1
ATOM 1013 C C . THR A 1 141 ? 52.265 2.634 -81.862 1.00 61.59 141 THR A C 1
ATOM 1015 O O . THR A 1 141 ? 51.192 2.144 -81.502 1.00 61.59 141 THR A O 1
ATOM 1018 N N . PRO A 1 142 ? 52.973 2.066 -82.864 1.00 54.78 142 PRO A N 1
ATOM 1019 C CA . PRO A 1 142 ? 52.408 1.053 -83.765 1.00 54.78 142 PRO A CA 1
ATOM 1020 C C . PRO A 1 142 ? 52.282 -0.349 -83.132 1.00 54.78 142 PRO A C 1
ATOM 1022 O O . PRO A 1 142 ? 53.087 -1.239 -83.388 1.00 54.78 142 PRO A O 1
ATOM 1025 N N . GLY A 1 143 ? 51.230 -0.559 -82.333 1.00 62.75 143 GLY A N 1
ATOM 1026 C CA . GLY A 1 143 ? 50.849 -1.862 -81.755 1.00 62.75 143 GLY A CA 1
ATOM 1027 C C . GLY A 1 143 ? 49.766 -2.636 -82.526 1.00 62.75 143 GLY A C 1
ATOM 1028 O O . GLY A 1 143 ? 49.425 -3.757 -82.154 1.00 62.75 143 GLY A O 1
ATOM 1029 N N . GLY A 1 144 ? 49.204 -2.053 -83.591 1.00 67.12 144 GLY A N 1
ATOM 1030 C CA . GLY A 1 144 ? 48.074 -2.623 -84.334 1.00 67.12 144 GLY A CA 1
ATOM 1031 C C . GLY A 1 144 ? 46.728 -2.557 -83.581 1.00 67.12 144 GLY A C 1
ATOM 1032 O O . GLY A 1 144 ? 46.682 -2.246 -82.390 1.00 67.12 144 GLY A O 1
ATOM 1033 N N . PRO A 1 145 ? 45.599 -2.838 -84.261 1.00 70.94 145 PRO A N 1
ATOM 1034 C CA . PRO A 1 145 ? 44.260 -2.610 -83.704 1.00 70.94 145 PRO A CA 1
ATOM 1035 C C . PRO A 1 145 ? 43.904 -3.502 -82.501 1.00 70.94 145 PRO A C 1
ATOM 1037 O O . PRO A 1 145 ? 43.082 -3.099 -81.684 1.00 70.94 145 PRO A O 1
ATOM 1040 N N . GLN A 1 146 ? 44.527 -4.677 -82.349 1.00 74.81 146 GLN A N 1
ATOM 1041 C CA . GLN A 1 146 ? 44.283 -5.569 -81.204 1.00 74.81 146 GLN A CA 1
ATOM 1042 C C . GLN A 1 146 ? 44.808 -4.971 -79.886 1.00 74.81 146 GLN A C 1
ATOM 1044 O O . GLN A 1 146 ? 44.067 -4.899 -78.912 1.00 74.81 146 GLN A O 1
ATOM 1049 N N . ALA A 1 147 ? 46.026 -4.414 -79.877 1.00 71.75 147 ALA A N 1
ATOM 1050 C CA . ALA A 1 147 ? 46.608 -3.801 -78.678 1.00 71.75 147 ALA A CA 1
ATOM 1051 C C . ALA A 1 147 ? 45.807 -2.582 -78.168 1.00 71.75 147 ALA A C 1
ATOM 1053 O O . ALA A 1 147 ? 45.818 -2.277 -76.973 1.00 71.75 147 ALA A O 1
ATOM 1054 N N . VAL A 1 148 ? 45.093 -1.892 -79.066 1.00 73.69 148 VAL A N 1
ATOM 1055 C CA . VAL A 1 148 ? 44.175 -0.797 -78.715 1.00 73.69 148 VAL A CA 1
ATOM 1056 C C . VAL A 1 148 ? 42.907 -1.336 -78.042 1.00 73.69 148 VAL A C 1
ATOM 1058 O O . VAL A 1 148 ? 42.466 -0.762 -77.048 1.00 73.69 148 VAL A O 1
ATOM 1061 N N . LEU A 1 149 ? 42.349 -2.450 -78.531 1.00 79.06 149 LEU A N 1
ATOM 1062 C CA . LEU A 1 149 ? 41.177 -3.106 -77.935 1.00 79.06 149 LEU A CA 1
ATOM 1063 C C . LEU A 1 149 ? 41.483 -3.669 -76.539 1.00 79.06 149 LEU A C 1
ATOM 1065 O O . LEU A 1 149 ? 40.720 -3.420 -75.605 1.00 79.06 149 LEU A O 1
ATOM 1069 N N . ASP A 1 150 ? 42.626 -4.337 -76.367 1.00 78.81 150 ASP A N 1
ATOM 1070 C CA . ASP A 1 150 ? 43.063 -4.849 -75.062 1.00 78.81 150 ASP A CA 1
ATOM 1071 C C . ASP A 1 150 ? 43.212 -3.709 -74.044 1.00 78.81 150 ASP A C 1
ATOM 1073 O O . ASP A 1 150 ? 42.701 -3.786 -72.925 1.00 78.81 150 ASP A O 1
ATOM 1077 N N . ARG A 1 151 ? 43.831 -2.591 -74.449 1.00 74.00 151 ARG A N 1
ATOM 1078 C CA . ARG A 1 151 ? 44.007 -1.417 -73.580 1.00 74.00 151 ARG A CA 1
ATOM 1079 C C . ARG A 1 151 ? 42.683 -0.703 -73.279 1.00 74.00 151 ARG A C 1
ATOM 1081 O O . ARG A 1 151 ? 42.492 -0.241 -72.154 1.00 74.00 151 ARG A O 1
ATOM 1088 N N . ALA A 1 152 ? 41.756 -0.648 -74.236 1.00 77.00 152 ALA A N 1
ATOM 1089 C CA . ALA A 1 152 ? 40.411 -0.115 -74.020 1.00 77.00 152 ALA A CA 1
ATOM 1090 C C . ALA A 1 152 ? 39.594 -0.979 -73.042 1.00 77.00 152 ALA A C 1
ATOM 1092 O O . ALA A 1 152 ? 38.909 -0.428 -72.179 1.00 77.00 152 ALA A O 1
ATOM 1093 N N . SER A 1 153 ? 39.705 -2.312 -73.120 1.00 79.75 153 SER A N 1
ATOM 1094 C CA . SER A 1 153 ? 39.026 -3.212 -72.177 1.00 79.75 153 SER A CA 1
ATOM 1095 C C . SER A 1 153 ? 39.571 -3.065 -70.751 1.00 79.75 153 SER A C 1
ATOM 1097 O O . SER A 1 153 ? 38.784 -2.931 -69.816 1.00 79.75 153 SER A O 1
ATOM 1099 N N . GLY A 1 154 ? 40.894 -2.933 -70.584 1.00 78.75 154 GLY A N 1
ATOM 1100 C CA . GLY A 1 154 ? 41.513 -2.642 -69.286 1.00 78.75 154 GLY A CA 1
ATOM 1101 C C . GLY A 1 154 ? 41.050 -1.315 -68.666 1.00 78.75 154 GLY A C 1
ATOM 1102 O O . GLY A 1 154 ? 40.747 -1.262 -67.472 1.00 78.75 154 GLY A O 1
ATOM 1103 N N . LEU A 1 155 ? 40.926 -0.251 -69.470 1.00 79.06 155 LEU A N 1
ATOM 1104 C CA . LEU A 1 155 ? 40.389 1.039 -69.013 1.00 79.06 155 LEU A CA 1
ATOM 1105 C C . LEU A 1 155 ? 38.903 0.955 -68.630 1.00 79.06 155 LEU A C 1
ATOM 1107 O O . LEU A 1 155 ? 38.500 1.563 -67.637 1.00 79.06 155 LEU A O 1
ATOM 1111 N N . ALA A 1 156 ? 38.097 0.183 -69.366 1.00 81.06 156 ALA A N 1
ATOM 1112 C CA . ALA A 1 156 ? 36.698 -0.060 -69.018 1.00 81.06 156 ALA A CA 1
ATOM 1113 C C . ALA A 1 156 ? 36.575 -0.797 -67.671 1.00 81.06 156 ALA A C 1
ATOM 1115 O O . ALA A 1 156 ? 35.860 -0.331 -66.782 1.00 81.06 156 ALA A O 1
ATOM 1116 N N . THR A 1 157 ? 37.344 -1.874 -67.468 1.00 82.12 157 THR A N 1
ATOM 1117 C CA . THR A 1 157 ? 37.389 -2.613 -66.194 1.00 82.12 157 THR A CA 1
ATOM 1118 C C . THR A 1 157 ? 37.824 -1.721 -65.026 1.00 82.12 157 THR A C 1
ATOM 1120 O O . THR A 1 157 ? 37.235 -1.786 -63.945 1.00 82.12 157 THR A O 1
ATOM 1123 N N . LEU A 1 158 ? 38.808 -0.837 -65.232 1.00 82.94 158 LEU A N 1
ATOM 1124 C CA . LEU A 1 158 ? 39.221 0.134 -64.216 1.00 82.94 158 LEU A CA 1
ATOM 1125 C C . LEU A 1 158 ? 38.095 1.129 -63.889 1.00 82.94 158 LEU A C 1
ATOM 1127 O O . LEU A 1 158 ? 37.813 1.361 -62.714 1.00 82.94 158 LEU A O 1
ATOM 1131 N N . GLY A 1 159 ? 37.400 1.670 -64.893 1.00 83.50 159 GLY A N 1
ATOM 1132 C CA . GLY A 1 159 ? 36.255 2.564 -64.683 1.00 83.50 159 GLY A CA 1
ATOM 1133 C C . GLY A 1 159 ? 35.100 1.898 -63.923 1.00 83.50 159 GLY A C 1
ATOM 1134 O O . GLY A 1 159 ? 34.482 2.523 -63.055 1.00 83.50 159 GLY A O 1
ATOM 1135 N N . GLU A 1 160 ? 34.841 0.612 -64.169 1.00 86.25 160 GLU A N 1
ATOM 1136 C CA . GLU A 1 160 ? 33.856 -0.172 -63.415 1.00 86.25 160 GLU A CA 1
ATOM 1137 C C . GLU A 1 160 ? 34.267 -0.373 -61.950 1.00 86.25 160 GLU A C 1
ATOM 1139 O O . GLU A 1 160 ? 33.439 -0.166 -61.054 1.00 86.25 160 GLU A O 1
ATOM 1144 N N . LEU A 1 161 ? 35.540 -0.701 -61.694 1.00 84.75 161 LEU A N 1
ATOM 1145 C CA . LEU A 1 161 ? 36.114 -0.831 -60.349 1.00 84.75 161 LEU A CA 1
ATOM 1146 C C . LEU A 1 161 ? 36.010 0.482 -59.560 1.00 84.75 161 LEU A C 1
ATOM 1148 O O . LEU A 1 161 ? 35.500 0.489 -58.436 1.00 84.75 161 LEU A O 1
ATOM 1152 N N . GLN A 1 162 ? 36.423 1.604 -60.158 1.00 86.12 162 GLN A N 1
ATOM 1153 C CA . GLN A 1 162 ? 36.333 2.933 -59.543 1.00 86.12 162 GLN A CA 1
ATOM 1154 C C . GLN A 1 162 ? 34.882 3.304 -59.210 1.00 86.12 162 GLN A C 1
ATOM 1156 O O . GLN A 1 162 ? 34.572 3.694 -58.080 1.00 86.12 162 GLN A O 1
ATOM 1161 N N . THR A 1 163 ? 33.963 3.104 -60.161 1.00 88.25 163 THR A N 1
ATOM 1162 C CA . THR A 1 163 ? 32.529 3.344 -59.938 1.00 88.25 163 THR A CA 1
ATOM 1163 C C . THR A 1 163 ? 31.965 2.421 -58.850 1.00 88.25 163 THR A C 1
ATOM 1165 O O . THR A 1 163 ? 31.125 2.839 -58.051 1.00 88.25 163 THR A O 1
ATOM 1168 N N . GLY A 1 164 ? 32.451 1.179 -58.763 1.00 89.12 164 GLY A N 1
ATOM 1169 C CA . GLY A 1 164 ? 32.142 0.235 -57.690 1.00 89.12 164 GLY A CA 1
ATOM 1170 C C . GLY A 1 164 ? 32.511 0.768 -56.306 1.00 89.12 164 GLY A C 1
ATOM 1171 O O . GLY A 1 164 ? 31.654 0.795 -55.422 1.00 89.12 164 GLY A O 1
ATOM 1172 N N . VAL A 1 165 ? 33.741 1.265 -56.139 1.00 90.69 165 VAL A N 1
ATOM 1173 C CA . VAL A 1 165 ? 34.229 1.841 -54.871 1.00 90.69 165 VAL A CA 1
ATOM 1174 C C . VAL A 1 165 ? 33.422 3.077 -54.463 1.00 90.69 165 VAL A C 1
ATOM 1176 O O . VAL A 1 165 ? 33.022 3.181 -53.302 1.00 90.69 165 VAL A O 1
ATOM 1179 N N . VAL A 1 166 ? 33.099 3.975 -55.403 1.00 91.19 166 VAL A N 1
ATOM 1180 C CA . VAL A 1 166 ? 32.238 5.143 -55.129 1.00 91.19 166 VAL A CA 1
ATOM 1181 C C . VAL A 1 166 ? 30.839 4.708 -54.677 1.00 91.19 166 VAL A C 1
ATOM 1183 O O . VAL A 1 166 ? 30.353 5.182 -53.649 1.00 91.19 166 VAL A O 1
ATOM 1186 N N . ARG A 1 167 ? 30.192 3.774 -55.393 1.00 92.94 167 ARG A N 1
ATOM 1187 C CA . ARG A 1 167 ? 28.865 3.250 -55.011 1.00 92.94 167 ARG A CA 1
ATOM 1188 C C . ARG A 1 167 ? 28.884 2.601 -53.626 1.00 92.94 167 ARG A C 1
ATOM 1190 O O . ARG A 1 167 ? 27.968 2.843 -52.841 1.00 92.94 167 ARG A O 1
ATOM 1197 N N . GLN A 1 168 ? 29.921 1.822 -53.311 1.00 91.56 168 GLN A N 1
ATOM 1198 C CA . GLN A 1 168 ? 30.075 1.199 -51.996 1.00 91.56 168 GLN A CA 1
ATOM 1199 C C . GLN A 1 168 ? 30.217 2.255 -50.890 1.00 91.56 168 GLN A C 1
ATOM 1201 O O . GLN A 1 168 ? 29.471 2.209 -49.913 1.00 91.56 168 GLN A O 1
ATOM 1206 N N . ALA A 1 169 ? 31.104 3.241 -51.061 1.00 93.19 169 ALA A N 1
ATOM 1207 C CA . ALA A 1 169 ? 31.322 4.296 -50.071 1.00 93.19 169 ALA A CA 1
ATOM 1208 C C . ALA A 1 169 ? 30.061 5.144 -49.817 1.00 93.19 169 ALA A C 1
ATOM 1210 O O . ALA A 1 169 ? 29.764 5.473 -48.667 1.00 93.19 169 ALA A O 1
ATOM 1211 N N . THR A 1 170 ? 29.277 5.443 -50.859 1.00 94.94 170 THR A N 1
ATOM 1212 C CA . THR A 1 170 ? 27.969 6.108 -50.719 1.00 94.94 170 THR A CA 1
ATOM 1213 C C . THR A 1 170 ? 26.958 5.223 -49.981 1.00 94.94 170 THR A C 1
ATOM 1215 O O . THR A 1 170 ? 26.253 5.707 -49.096 1.00 94.94 170 THR A O 1
ATOM 1218 N N . GLY A 1 171 ? 26.910 3.921 -50.282 1.00 95.75 171 GLY A N 1
ATOM 1219 C CA . GLY A 1 171 ? 26.049 2.964 -49.579 1.00 95.75 171 GLY A CA 1
ATOM 1220 C C . GLY A 1 171 ? 26.377 2.848 -48.086 1.00 95.75 171 GLY A C 1
ATOM 1221 O O . GLY A 1 171 ? 25.475 2.897 -47.246 1.00 95.75 171 GLY A O 1
ATOM 1222 N N . ASP A 1 172 ? 27.664 2.766 -47.741 1.00 95.81 172 ASP A N 1
ATOM 1223 C CA . ASP A 1 172 ? 28.128 2.732 -46.351 1.00 95.81 172 ASP A CA 1
ATOM 1224 C C . ASP A 1 172 ? 27.887 4.065 -45.620 1.00 95.81 172 ASP A C 1
ATOM 1226 O O . ASP A 1 172 ? 27.564 4.058 -44.430 1.00 95.81 172 ASP A O 1
ATOM 1230 N N . LEU A 1 173 ? 27.951 5.207 -46.318 1.00 97.38 173 LEU A N 1
ATOM 1231 C CA . LEU A 1 173 ? 27.620 6.520 -45.750 1.00 97.38 173 LEU A CA 1
ATOM 1232 C C . LEU A 1 173 ? 26.141 6.617 -45.361 1.00 97.38 173 LEU A C 1
ATOM 1234 O O . LEU A 1 173 ? 25.824 7.052 -44.247 1.00 97.38 173 LEU A O 1
ATOM 1238 N N . THR A 1 174 ? 25.244 6.194 -46.254 1.00 97.94 174 THR A N 1
ATOM 1239 C CA . THR A 1 174 ? 23.800 6.142 -45.989 1.00 97.94 174 THR A CA 1
ATOM 1240 C C . THR A 1 174 ? 23.510 5.206 -44.818 1.00 97.94 174 THR A C 1
ATOM 1242 O O . THR A 1 174 ? 22.928 5.640 -43.822 1.00 97.94 174 THR A O 1
ATOM 1245 N N . ARG A 1 175 ? 24.027 3.970 -44.863 1.00 98.00 175 ARG A N 1
ATOM 1246 C CA . ARG A 1 175 ? 23.855 2.959 -43.807 1.00 98.00 175 ARG A CA 1
ATOM 1247 C C . ARG A 1 175 ? 24.337 3.446 -42.436 1.00 98.00 175 ARG A C 1
ATOM 1249 O O . ARG A 1 175 ? 23.620 3.299 -41.448 1.00 98.00 175 ARG A O 1
ATOM 1256 N N . ALA A 1 176 ? 25.529 4.042 -42.356 1.00 98.12 176 ALA A N 1
ATOM 1257 C CA . ALA A 1 176 ? 26.057 4.579 -41.101 1.00 98.12 176 ALA A CA 1
ATOM 1258 C C . ALA A 1 176 ? 25.198 5.740 -40.570 1.00 98.12 176 ALA A C 1
ATOM 1260 O O . ALA A 1 176 ? 24.914 5.810 -39.374 1.00 98.12 176 ALA A O 1
ATOM 1261 N N . THR A 1 177 ? 24.723 6.620 -41.457 1.00 98.19 177 THR A N 1
ATOM 1262 C CA . THR A 1 177 ? 23.857 7.752 -41.090 1.00 98.19 177 THR A CA 1
ATOM 1263 C C . THR A 1 177 ? 22.501 7.286 -40.551 1.00 98.19 177 THR A C 1
ATOM 1265 O O . THR A 1 177 ? 22.024 7.812 -39.543 1.00 98.19 177 THR A O 1
ATOM 1268 N N . GLU A 1 178 ? 21.887 6.286 -41.184 1.00 98.50 178 GLU A N 1
ATOM 1269 C CA . GLU A 1 178 ? 20.618 5.692 -40.753 1.00 98.50 178 GLU A CA 1
ATOM 1270 C C . GLU A 1 178 ? 20.739 4.970 -39.409 1.00 98.50 178 GLU A C 1
ATOM 1272 O O . GLU A 1 178 ? 19.929 5.212 -38.509 1.00 98.50 178 GLU A O 1
ATOM 1277 N N . LEU A 1 179 ? 21.769 4.135 -39.238 1.00 98.50 179 LEU A N 1
ATOM 1278 C CA . LEU A 1 179 ? 21.991 3.397 -37.993 1.00 98.50 179 LEU A CA 1
ATOM 1279 C C . LEU A 1 179 ? 22.344 4.327 -36.830 1.00 98.50 179 LEU A C 1
ATOM 1281 O O . LEU A 1 179 ? 21.832 4.132 -35.729 1.00 98.50 179 LEU A O 1
ATOM 1285 N N . ARG A 1 180 ? 23.115 5.397 -37.064 1.00 98.50 180 ARG A N 1
ATOM 1286 C CA . ARG A 1 180 ? 23.364 6.426 -36.042 1.00 98.50 180 ARG A CA 1
ATOM 1287 C C . ARG A 1 180 ? 22.076 7.134 -35.613 1.00 98.50 180 ARG A C 1
ATOM 1289 O O . ARG A 1 180 ? 21.849 7.307 -34.419 1.00 98.50 180 ARG A O 1
ATOM 1296 N N . ARG A 1 181 ? 21.194 7.481 -36.561 1.00 98.50 181 ARG A N 1
ATOM 1297 C CA . ARG A 1 181 ? 19.860 8.033 -36.250 1.00 98.50 181 ARG A CA 1
ATOM 1298 C C . ARG A 1 181 ? 18.984 7.030 -35.487 1.00 98.50 181 ARG A C 1
ATOM 1300 O O . ARG A 1 181 ? 18.210 7.435 -34.626 1.00 98.50 181 ARG A O 1
ATOM 1307 N N . ALA A 1 182 ? 19.091 5.732 -35.780 1.00 98.31 182 ALA A N 1
ATOM 1308 C CA . ALA A 1 182 ? 18.385 4.689 -35.035 1.00 98.31 182 ALA A CA 1
ATOM 1309 C C . ALA A 1 182 ? 18.900 4.560 -33.590 1.00 98.31 182 ALA A C 1
ATOM 1311 O O . ALA A 1 182 ? 18.090 4.503 -32.667 1.00 98.31 182 ALA A O 1
ATOM 1312 N N . ALA A 1 183 ? 20.221 4.600 -33.382 1.00 98.62 183 ALA A N 1
ATOM 1313 C CA . ALA A 1 183 ? 20.837 4.598 -32.054 1.00 98.62 183 ALA A CA 1
ATOM 1314 C C . ALA A 1 183 ? 20.435 5.829 -31.221 1.00 98.62 183 ALA A C 1
ATOM 1316 O O . ALA A 1 183 ? 20.113 5.686 -30.043 1.00 98.62 183 ALA A O 1
ATOM 1317 N N . GLN A 1 184 ? 20.368 7.016 -31.837 1.00 98.56 184 GLN A N 1
ATOM 1318 C CA . GLN A 1 184 ? 19.878 8.241 -31.188 1.00 98.56 184 GLN A CA 1
ATOM 1319 C C . GLN A 1 184 ? 18.427 8.096 -30.705 1.00 98.56 184 GLN A C 1
ATOM 1321 O O . GLN A 1 184 ? 18.167 8.284 -29.519 1.00 98.56 184 GLN A O 1
ATOM 1326 N N . ARG A 1 185 ? 17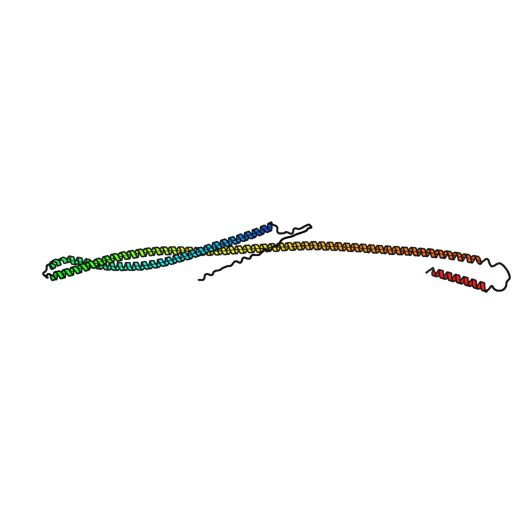.502 7.649 -31.571 1.00 98.69 185 ARG A N 1
ATOM 1327 C CA . ARG A 1 185 ? 16.100 7.404 -31.174 1.00 98.69 185 ARG A CA 1
ATOM 1328 C C . ARG A 1 185 ? 15.976 6.357 -30.062 1.00 98.69 185 ARG A C 1
ATOM 1330 O O . ARG A 1 185 ? 15.181 6.527 -29.143 1.00 98.69 185 ARG A O 1
ATOM 1337 N N . ALA A 1 186 ? 16.774 5.289 -30.111 1.00 98.50 186 ALA A N 1
ATOM 1338 C CA . ALA A 1 186 ? 16.797 4.283 -29.049 1.00 98.50 186 ALA A CA 1
ATOM 1339 C C . ALA A 1 186 ? 17.332 4.854 -27.719 1.00 98.50 186 ALA A C 1
ATOM 1341 O O . ALA A 1 186 ? 16.833 4.501 -26.652 1.00 98.50 186 ALA A O 1
ATOM 1342 N N . GLN A 1 187 ? 18.299 5.778 -27.766 1.00 98.69 187 GLN A N 1
ATOM 1343 C CA . GLN A 1 187 ? 18.808 6.482 -26.585 1.00 98.69 187 GLN A CA 1
ATOM 1344 C C . GLN A 1 187 ? 17.749 7.404 -25.962 1.00 98.69 187 GLN A C 1
ATOM 1346 O O . GLN A 1 187 ? 17.622 7.456 -24.739 1.00 98.69 187 GLN A O 1
ATOM 1351 N N . GLU A 1 188 ? 17.004 8.134 -26.793 1.00 98.69 188 GLU A N 1
ATOM 1352 C CA . GLU A 1 188 ? 15.902 9.007 -26.371 1.00 98.69 188 GLU A CA 1
ATOM 1353 C C . GLU A 1 188 ? 14.782 8.194 -25.715 1.00 98.69 188 GLU A C 1
ATOM 1355 O O . GLU A 1 188 ? 14.377 8.508 -24.595 1.00 98.69 188 GLU A O 1
ATOM 1360 N N . GLN A 1 189 ? 14.369 7.088 -26.347 1.00 98.62 189 GLN A N 1
ATOM 1361 C CA . GLN A 1 189 ? 13.387 6.161 -25.784 1.00 98.62 189 GLN A CA 1
ATOM 1362 C C . GLN A 1 189 ? 13.844 5.601 -24.429 1.00 98.62 189 GLN A C 1
ATOM 1364 O O . GLN A 1 189 ? 13.079 5.628 -23.467 1.00 98.62 189 GLN A O 1
ATOM 1369 N N . ARG A 1 190 ? 15.112 5.179 -24.308 1.00 98.75 190 ARG A N 1
ATOM 1370 C CA . ARG A 1 190 ? 15.670 4.697 -23.033 1.00 98.75 190 ARG A CA 1
ATOM 1371 C C . ARG A 1 190 ? 15.574 5.748 -21.922 1.00 98.75 190 ARG A C 1
ATOM 1373 O O . ARG A 1 190 ? 15.175 5.415 -20.813 1.00 98.75 190 ARG A O 1
ATOM 1380 N N . LYS A 1 191 ? 15.901 7.016 -22.208 1.00 98.69 191 LYS A N 1
ATOM 1381 C CA . LYS A 1 191 ? 15.789 8.126 -21.237 1.00 98.69 191 LYS A CA 1
ATOM 1382 C C . LYS A 1 191 ? 14.334 8.406 -20.836 1.00 98.69 191 LYS A C 1
ATOM 1384 O O . LYS A 1 191 ? 14.065 8.731 -19.677 1.00 98.69 191 LYS A O 1
ATOM 1389 N N . ALA A 1 192 ? 13.396 8.279 -21.776 1.00 98.62 192 ALA A N 1
ATOM 1390 C CA . ALA A 1 192 ? 11.969 8.414 -21.497 1.00 98.62 192 ALA A CA 1
ATOM 1391 C C . ALA A 1 192 ? 11.461 7.282 -20.584 1.00 98.62 192 ALA A C 1
ATOM 1393 O O . ALA A 1 192 ? 10.805 7.560 -19.579 1.00 98.62 192 ALA A O 1
ATOM 1394 N N . ASP A 1 193 ? 11.833 6.029 -20.866 1.00 98.56 193 ASP A N 1
ATOM 1395 C CA . ASP A 1 193 ? 11.498 4.877 -20.017 1.00 98.56 193 ASP A CA 1
ATOM 1396 C C . ASP A 1 193 ? 12.166 4.953 -18.635 1.00 98.56 193 ASP A C 1
ATOM 1398 O O . ASP A 1 193 ? 11.551 4.589 -17.635 1.00 98.56 193 ASP A O 1
ATOM 1402 N N . GLU A 1 194 ? 13.391 5.480 -18.550 1.00 98.62 194 GLU A N 1
ATOM 1403 C CA . GLU A 1 194 ? 14.119 5.709 -17.294 1.00 98.62 194 GLU A CA 1
ATOM 1404 C C . GLU A 1 194 ? 13.372 6.716 -16.408 1.00 98.62 194 GLU A C 1
ATOM 1406 O O . GLU A 1 194 ? 13.083 6.447 -15.239 1.00 98.62 194 GLU A O 1
ATOM 1411 N N . THR A 1 195 ? 12.944 7.833 -17.002 1.00 98.62 195 THR A N 1
ATOM 1412 C CA . THR A 1 195 ? 12.117 8.850 -16.336 1.00 98.62 195 THR A CA 1
ATOM 1413 C C . THR A 1 195 ? 10.764 8.273 -15.900 1.00 98.62 195 THR A C 1
ATOM 1415 O O . THR A 1 195 ? 10.315 8.508 -14.775 1.00 98.62 195 THR A O 1
ATOM 1418 N N . ALA A 1 196 ? 10.123 7.466 -16.753 1.00 98.06 196 ALA A N 1
ATOM 1419 C CA . ALA A 1 196 ? 8.859 6.805 -16.440 1.00 98.06 196 ALA A CA 1
ATOM 1420 C C . ALA A 1 196 ? 8.996 5.772 -15.305 1.00 98.06 196 ALA A C 1
ATOM 1422 O O . ALA A 1 196 ? 8.115 5.690 -14.447 1.00 98.06 196 ALA A O 1
ATOM 1423 N N . ALA A 1 197 ? 10.098 5.018 -15.259 1.00 98.38 197 ALA A N 1
ATOM 1424 C CA . ALA A 1 197 ? 10.391 4.057 -14.198 1.00 98.38 197 ALA A CA 1
ATOM 1425 C C . ALA A 1 197 ? 10.658 4.743 -12.851 1.00 98.38 197 ALA A C 1
ATOM 1427 O O . ALA A 1 197 ? 10.149 4.282 -11.828 1.00 98.38 197 ALA A O 1
ATOM 1428 N N . LEU A 1 198 ? 11.375 5.873 -12.842 1.00 98.56 198 LEU A N 1
ATOM 1429 C CA . LEU A 1 198 ? 11.552 6.699 -11.642 1.00 98.56 198 LEU A CA 1
ATOM 1430 C C . LEU A 1 198 ? 10.215 7.264 -11.142 1.00 98.56 198 LEU A C 1
ATOM 1432 O O . LEU A 1 198 ? 9.899 7.130 -9.960 1.00 98.56 198 LEU A O 1
ATOM 1436 N N . ALA A 1 199 ? 9.388 7.821 -12.032 1.00 98.38 199 ALA A N 1
ATOM 1437 C CA . ALA A 1 199 ? 8.066 8.331 -11.667 1.00 98.38 199 ALA A CA 1
ATOM 1438 C C . ALA A 1 199 ? 7.143 7.223 -11.122 1.00 98.38 199 ALA A C 1
ATOM 1440 O O . ALA A 1 199 ? 6.450 7.429 -10.124 1.00 98.38 199 ALA A O 1
ATOM 1441 N N . ALA A 1 200 ? 7.153 6.035 -11.736 1.00 97.69 200 ALA A N 1
ATOM 1442 C CA . ALA A 1 200 ? 6.390 4.884 -11.260 1.00 97.69 200 ALA A CA 1
ATOM 1443 C C . ALA A 1 200 ? 6.891 4.380 -9.894 1.00 97.69 200 ALA A C 1
ATOM 1445 O O . ALA A 1 200 ? 6.072 4.097 -9.023 1.00 97.69 200 ALA A O 1
ATOM 1446 N N . ARG A 1 201 ? 8.214 4.356 -9.660 1.00 98.38 201 ARG A N 1
ATOM 1447 C CA . ARG A 1 201 ? 8.805 4.026 -8.351 1.00 98.38 201 ARG A CA 1
ATOM 1448 C C . ARG A 1 201 ? 8.316 4.970 -7.252 1.00 98.38 201 ARG A C 1
ATOM 1450 O O . ARG A 1 201 ? 7.941 4.504 -6.180 1.00 98.38 201 ARG A O 1
ATOM 1457 N N . THR A 1 202 ? 8.309 6.278 -7.512 1.00 98.56 202 THR A N 1
ATOM 1458 C CA . THR A 1 202 ? 7.837 7.280 -6.542 1.00 98.56 202 THR A CA 1
ATOM 1459 C C . THR A 1 202 ? 6.353 7.098 -6.227 1.00 98.56 202 THR A C 1
ATOM 1461 O O . THR A 1 202 ? 5.981 7.121 -5.057 1.00 98.56 202 THR A O 1
ATOM 1464 N N . ARG A 1 203 ? 5.509 6.837 -7.239 1.00 97.81 203 ARG A N 1
ATOM 1465 C CA . ARG A 1 203 ? 4.081 6.534 -7.024 1.00 97.81 203 ARG A CA 1
ATOM 1466 C C . ARG A 1 203 ? 3.873 5.256 -6.211 1.00 97.81 203 ARG A C 1
ATOM 1468 O O . ARG A 1 203 ? 3.068 5.272 -5.290 1.00 97.81 203 ARG A O 1
ATOM 1475 N N . ALA A 1 204 ? 4.619 4.188 -6.502 1.00 95.62 204 ALA A N 1
ATOM 1476 C CA . ALA A 1 204 ? 4.558 2.943 -5.735 1.00 95.62 204 ALA A CA 1
ATOM 1477 C C . ALA A 1 204 ? 4.957 3.154 -4.265 1.00 95.62 204 ALA A C 1
ATOM 1479 O O . ALA A 1 204 ? 4.258 2.690 -3.371 1.00 95.62 204 ALA A O 1
ATOM 1480 N N . GLY A 1 205 ? 6.024 3.919 -4.004 1.00 95.81 205 GLY A N 1
ATOM 1481 C CA . GLY A 1 205 ? 6.434 4.269 -2.640 1.00 95.81 205 GLY A CA 1
ATOM 1482 C C . GLY A 1 205 ? 5.389 5.096 -1.881 1.00 95.81 205 GLY A C 1
ATOM 1483 O O . GLY A 1 205 ? 5.129 4.820 -0.714 1.00 95.81 205 GLY A O 1
ATOM 1484 N N . ALA A 1 206 ? 4.756 6.070 -2.542 1.00 98.12 206 ALA A N 1
ATOM 1485 C CA . ALA A 1 206 ? 3.696 6.880 -1.939 1.00 98.12 206 ALA A CA 1
ATOM 1486 C C . ALA A 1 206 ? 2.419 6.066 -1.656 1.00 98.12 206 ALA A C 1
ATOM 1488 O O . ALA A 1 206 ? 1.816 6.218 -0.596 1.00 98.12 206 ALA A O 1
ATOM 1489 N N . ALA A 1 207 ? 2.026 5.173 -2.570 1.00 96.19 207 ALA A N 1
ATOM 1490 C CA . ALA A 1 207 ? 0.858 4.313 -2.393 1.00 96.19 207 ALA A CA 1
ATOM 1491 C C . ALA A 1 207 ? 1.065 3.274 -1.272 1.00 96.19 207 ALA A C 1
ATOM 1493 O O . ALA A 1 207 ? 0.163 3.056 -0.468 1.00 96.19 207 ALA A O 1
ATOM 1494 N N . GLU A 1 208 ? 2.269 2.705 -1.145 1.00 94.81 208 GLU A N 1
ATOM 1495 C CA . GLU A 1 208 ? 2.629 1.832 -0.017 1.00 94.81 208 GLU A CA 1
ATOM 1496 C C . GLU A 1 208 ? 2.560 2.584 1.325 1.00 94.81 208 GLU A C 1
ATOM 1498 O O . GLU A 1 208 ? 1.975 2.094 2.290 1.00 94.81 208 GLU A O 1
ATOM 1503 N N . GLN A 1 209 ? 3.082 3.816 1.388 1.00 97.25 209 GLN A N 1
ATOM 1504 C CA . GLN A 1 209 ? 2.972 4.665 2.582 1.00 97.25 209 GLN A CA 1
ATOM 1505 C C . GLN A 1 209 ? 1.510 4.974 2.941 1.00 97.25 209 GLN A C 1
ATOM 1507 O O . GLN A 1 209 ? 1.149 4.925 4.118 1.00 97.25 209 GLN A O 1
ATOM 1512 N N . ALA A 1 210 ? 0.656 5.232 1.945 1.00 95.56 210 ALA A N 1
ATOM 1513 C CA . ALA A 1 210 ? -0.778 5.420 2.154 1.00 95.56 210 ALA A CA 1
ATOM 1514 C C . ALA A 1 210 ? -1.461 4.144 2.683 1.00 95.56 210 ALA A C 1
ATOM 1516 O O . ALA A 1 210 ? -2.279 4.228 3.598 1.00 95.56 210 ALA A O 1
ATOM 1517 N N . ALA A 1 211 ? -1.088 2.960 2.182 1.00 91.12 211 ALA A N 1
ATOM 1518 C CA . ALA A 1 211 ? -1.598 1.680 2.676 1.00 91.12 211 ALA A CA 1
ATOM 1519 C C . ALA A 1 211 ? -1.172 1.396 4.130 1.00 91.12 211 ALA A C 1
ATOM 1521 O O . ALA A 1 211 ? -1.991 0.940 4.930 1.00 91.12 211 ALA A O 1
ATOM 1522 N N . VAL A 1 212 ? 0.071 1.725 4.505 1.00 94.44 212 VAL A N 1
ATOM 1523 C CA . VAL A 1 212 ? 0.552 1.637 5.897 1.00 94.44 212 VAL A CA 1
ATOM 1524 C C . VAL A 1 212 ? -0.208 2.606 6.809 1.00 94.44 212 VAL A C 1
ATOM 1526 O O . VAL A 1 212 ? -0.680 2.198 7.871 1.00 94.44 212 VAL A O 1
ATOM 1529 N N . ALA A 1 213 ? -0.390 3.862 6.392 1.00 95.19 213 ALA A N 1
ATOM 1530 C CA . ALA A 1 213 ? -1.143 4.855 7.162 1.00 95.19 213 ALA A CA 1
ATOM 1531 C C . ALA A 1 213 ? -2.621 4.453 7.338 1.00 95.19 213 ALA A C 1
ATOM 1533 O O . ALA A 1 213 ? -3.170 4.558 8.434 1.00 95.19 213 ALA A O 1
ATOM 1534 N N . ALA A 1 214 ? -3.258 3.919 6.291 1.00 92.62 214 ALA A N 1
ATOM 1535 C CA . ALA A 1 214 ? -4.625 3.411 6.368 1.00 92.62 214 ALA A CA 1
ATOM 1536 C C . ALA A 1 214 ? -4.741 2.172 7.278 1.00 92.62 214 ALA A C 1
ATOM 1538 O O . ALA A 1 214 ? -5.747 2.012 7.971 1.00 92.62 214 ALA A O 1
ATOM 1539 N N . ALA A 1 215 ? -3.708 1.323 7.342 1.00 93.69 215 ALA A N 1
ATOM 1540 C CA . ALA A 1 215 ? -3.673 0.184 8.260 1.00 93.69 215 ALA A CA 1
ATOM 1541 C C . ALA A 1 215 ? -3.594 0.646 9.723 1.00 93.69 215 ALA A C 1
ATOM 1543 O O . ALA A 1 215 ? -4.349 0.156 10.559 1.00 93.69 215 ALA A O 1
ATOM 1544 N N . GLN A 1 216 ? -2.749 1.640 10.012 1.00 94.06 216 GLN A N 1
ATOM 1545 C CA . GLN A 1 216 ? -2.656 2.266 11.336 1.00 94.06 216 GLN A CA 1
ATOM 1546 C C . GLN A 1 216 ? -3.974 2.942 11.743 1.00 94.06 216 GLN A C 1
ATOM 1548 O O . GLN A 1 216 ? -4.438 2.746 12.862 1.00 94.06 216 GLN A O 1
ATOM 1553 N N . ALA A 1 217 ? -4.621 3.669 10.827 1.00 92.62 217 ALA A N 1
ATOM 1554 C CA . ALA A 1 217 ? -5.928 4.281 11.073 1.00 92.62 217 ALA A CA 1
ATOM 1555 C C . ALA A 1 217 ? -7.037 3.237 11.318 1.00 92.62 217 ALA A C 1
ATOM 1557 O O . ALA A 1 217 ? -7.908 3.450 12.158 1.00 92.62 217 ALA A O 1
ATOM 1558 N N . THR A 1 218 ? -6.989 2.092 10.628 1.00 94.00 218 THR A N 1
ATOM 1559 C CA . THR A 1 218 ? -7.932 0.980 10.845 1.00 94.00 218 THR A CA 1
ATOM 1560 C C . THR A 1 218 ? -7.720 0.318 12.206 1.00 94.00 218 THR A C 1
ATOM 1562 O O . THR A 1 218 ? -8.700 0.004 12.877 1.00 94.00 218 THR A O 1
ATOM 1565 N N . GLN A 1 219 ? -6.465 0.157 12.646 1.00 92.44 219 GLN A N 1
ATOM 1566 C CA . GLN A 1 219 ? -6.161 -0.333 13.993 1.00 92.44 219 GLN A CA 1
ATOM 1567 C C . GLN A 1 219 ? -6.672 0.639 15.062 1.00 92.44 219 GLN A C 1
ATOM 1569 O O . GLN A 1 219 ? -7.387 0.223 15.964 1.00 92.44 219 GLN A O 1
ATOM 1574 N N . ALA A 1 220 ? -6.402 1.940 14.916 1.00 94.12 220 ALA A N 1
ATOM 1575 C CA . ALA A 1 220 ? -6.888 2.952 15.854 1.00 94.12 220 ALA A CA 1
ATOM 1576 C C . ALA A 1 220 ? -8.427 2.967 15.956 1.00 94.12 220 ALA A C 1
ATOM 1578 O O . ALA A 1 220 ? -8.966 3.006 17.059 1.00 94.12 220 ALA A O 1
ATOM 1579 N N . ALA A 1 221 ? -9.138 2.853 14.827 1.00 93.44 221 ALA A N 1
ATOM 1580 C CA . ALA A 1 221 ? -10.599 2.749 14.814 1.00 93.44 221 ALA A CA 1
ATOM 1581 C C . ALA A 1 221 ? -11.114 1.447 15.464 1.00 93.44 221 ALA A C 1
ATOM 1583 O O . ALA A 1 221 ? -12.163 1.453 16.108 1.00 93.44 221 ALA A O 1
ATOM 1584 N N . GLN A 1 222 ? -10.383 0.333 15.330 1.00 93.06 222 GLN A N 1
ATOM 1585 C CA . GLN A 1 222 ? -10.693 -0.914 16.037 1.00 93.06 222 GLN A CA 1
ATOM 1586 C C . GLN A 1 222 ? -10.529 -0.745 17.553 1.00 93.06 222 GLN A C 1
ATOM 1588 O O . GLN A 1 222 ? -11.418 -1.128 18.315 1.00 93.06 222 GLN A O 1
ATOM 1593 N N . ASP A 1 223 ? -9.415 -0.156 17.985 1.00 93.56 223 ASP A N 1
ATOM 1594 C CA . ASP A 1 223 ? -9.091 0.050 19.396 1.00 93.56 223 ASP A CA 1
ATOM 1595 C C . ASP A 1 223 ? -10.098 1.014 20.058 1.00 93.56 223 ASP A C 1
ATOM 1597 O O . ASP A 1 223 ? -10.562 0.760 21.171 1.00 93.56 223 ASP A O 1
ATOM 1601 N N . GLU A 1 224 ? -10.522 2.071 19.354 1.00 92.44 224 GLU A N 1
ATOM 1602 C CA . GLU A 1 224 ? -11.557 3.012 19.809 1.00 92.44 224 GLU A CA 1
ATOM 1603 C C . GLU A 1 224 ? -12.955 2.369 19.891 1.00 92.44 224 GLU A C 1
ATOM 1605 O O . GLU A 1 224 ? -13.694 2.598 20.859 1.00 92.44 224 GLU A O 1
ATOM 1610 N N . ALA A 1 225 ? -13.311 1.503 18.935 1.00 91.19 225 ALA A N 1
ATOM 1611 C CA . ALA A 1 225 ? -14.551 0.730 18.989 1.00 91.19 225 ALA A CA 1
ATOM 1612 C C . ALA A 1 225 ? -14.558 -0.253 20.176 1.00 91.19 225 ALA A C 1
ATOM 1614 O O . ALA A 1 225 ? -15.546 -0.330 20.910 1.00 91.19 225 ALA A O 1
ATOM 1615 N N . LEU A 1 226 ? -13.442 -0.949 20.425 1.00 91.69 226 LEU A N 1
ATOM 1616 C CA . LEU A 1 226 ? -13.276 -1.835 21.583 1.00 91.69 226 LEU A CA 1
ATOM 1617 C C . LEU A 1 226 ? -13.328 -1.063 22.911 1.00 91.69 226 LEU A C 1
ATOM 1619 O O . LEU A 1 226 ? -14.021 -1.489 23.835 1.00 91.69 226 LEU A O 1
ATOM 1623 N N . ALA A 1 227 ? -12.665 0.093 23.003 1.00 92.75 227 ALA A N 1
ATOM 1624 C CA . ALA A 1 227 ? -12.712 0.957 24.184 1.00 92.75 227 ALA A CA 1
ATOM 1625 C C . ALA A 1 227 ? -14.129 1.493 24.457 1.00 92.75 227 ALA A C 1
ATOM 1627 O O . ALA A 1 227 ? -14.557 1.584 25.610 1.00 92.75 227 ALA A O 1
ATOM 1628 N N . THR A 1 228 ? -14.886 1.802 23.401 1.00 91.56 228 THR A N 1
ATOM 1629 C CA . THR A 1 228 ? -16.292 2.211 23.505 1.00 91.56 228 THR A CA 1
ATOM 1630 C C . THR A 1 228 ? -17.158 1.070 24.028 1.00 91.56 228 THR A C 1
ATOM 1632 O O . THR A 1 228 ? -17.846 1.257 25.030 1.00 91.56 228 THR A O 1
ATOM 1635 N N . LEU A 1 229 ? -17.049 -0.135 23.460 1.00 92.44 229 LEU A N 1
ATOM 1636 C CA . LEU A 1 229 ? -17.753 -1.320 23.965 1.00 92.44 229 LEU A CA 1
ATOM 1637 C C . LEU A 1 229 ? -17.392 -1.637 25.426 1.00 92.44 229 LEU A C 1
ATOM 1639 O O . LEU A 1 229 ? -18.282 -1.938 26.220 1.00 92.44 229 LEU A O 1
ATOM 1643 N N . ALA A 1 230 ? -16.120 -1.530 25.818 1.00 90.62 230 ALA A N 1
ATOM 1644 C CA . ALA A 1 230 ? -15.690 -1.755 27.200 1.00 90.62 230 ALA A CA 1
ATOM 1645 C C . ALA A 1 230 ? -16.316 -0.742 28.178 1.00 90.62 230 ALA A C 1
ATOM 1647 O O . ALA A 1 230 ? -16.852 -1.130 29.217 1.00 90.62 230 ALA A O 1
ATOM 1648 N N . ARG A 1 231 ? -16.318 0.550 27.822 1.00 90.62 231 ARG A N 1
ATOM 1649 C CA . ARG A 1 231 ? -16.950 1.628 28.603 1.00 90.62 231 ARG A CA 1
ATOM 1650 C C . ARG A 1 231 ? -18.464 1.440 28.740 1.00 90.62 231 ARG A C 1
ATOM 1652 O O . ARG A 1 231 ? -19.002 1.657 29.826 1.00 90.62 231 ARG A O 1
ATOM 1659 N N . LEU A 1 232 ? -19.141 1.009 27.676 1.00 89.94 232 LEU A N 1
ATOM 1660 C CA . LEU A 1 232 ? -20.573 0.703 27.707 1.00 89.94 232 LEU A CA 1
ATOM 1661 C C . LEU A 1 232 ? -20.881 -0.473 28.646 1.00 89.94 232 LEU A C 1
ATOM 1663 O O . LEU A 1 232 ? -21.727 -0.339 29.527 1.00 89.94 232 LEU A O 1
ATOM 1667 N N . ASN A 1 233 ? -20.128 -1.574 28.549 1.00 86.88 233 ASN A N 1
ATOM 1668 C CA . ASN A 1 233 ? -20.270 -2.716 29.460 1.00 86.88 233 ASN A CA 1
ATOM 1669 C C . ASN A 1 233 ? -20.022 -2.328 30.929 1.00 86.88 233 ASN A C 1
ATOM 1671 O O . ASN A 1 233 ? -20.811 -2.693 31.799 1.00 86.88 233 ASN A O 1
ATOM 1675 N N . GLN A 1 234 ? -18.975 -1.543 31.210 1.00 89.00 234 GLN A N 1
ATOM 1676 C CA . GLN A 1 234 ? -18.693 -1.054 32.564 1.00 89.00 234 GLN A CA 1
ATOM 1677 C C . GLN A 1 234 ? -19.842 -0.190 33.111 1.00 89.00 234 GLN A C 1
ATOM 1679 O O . GLN A 1 234 ? -20.253 -0.367 34.256 1.00 89.00 234 GLN A O 1
ATOM 1684 N N . THR A 1 235 ? -20.413 0.685 32.276 1.00 84.50 235 THR A N 1
ATOM 1685 C CA . THR A 1 235 ? -21.566 1.526 32.643 1.00 84.50 235 THR A CA 1
ATOM 1686 C C . THR A 1 235 ? -22.779 0.675 33.028 1.00 84.50 235 THR A C 1
ATOM 1688 O O . THR A 1 235 ? -23.415 0.945 34.047 1.00 84.50 235 THR A O 1
ATOM 1691 N N . SER A 1 236 ? -23.068 -0.386 32.269 1.00 81.06 236 SER A N 1
ATOM 1692 C CA . SER A 1 236 ? -24.163 -1.320 32.568 1.00 81.06 236 SER A CA 1
ATOM 1693 C C . SER A 1 236 ? -23.927 -2.120 33.859 1.00 81.06 236 SER A C 1
ATOM 1695 O O . SER A 1 236 ? -24.856 -2.299 34.645 1.00 81.06 236 SER A O 1
ATOM 1697 N N . ILE A 1 237 ? -22.684 -2.539 34.132 1.00 82.69 237 ILE A N 1
ATOM 1698 C CA . ILE A 1 237 ? -22.303 -3.207 35.392 1.00 82.69 237 ILE A CA 1
ATOM 1699 C C . ILE A 1 237 ? -22.497 -2.273 36.596 1.00 82.69 237 ILE A C 1
ATOM 1701 O O . ILE A 1 237 ? -23.026 -2.691 37.629 1.00 82.69 237 ILE A O 1
ATOM 1705 N N . ASP A 1 238 ? -22.090 -1.007 36.480 1.00 77.50 238 ASP A N 1
ATOM 1706 C CA . ASP A 1 238 ? -22.233 -0.032 37.563 1.00 77.50 238 ASP A CA 1
ATOM 1707 C C . ASP A 1 238 ? -23.702 0.371 37.795 1.00 77.50 238 ASP A C 1
ATOM 1709 O O . ASP A 1 238 ? -24.093 0.613 38.941 1.00 77.50 238 ASP A O 1
ATOM 1713 N N . LEU A 1 239 ? -24.535 0.375 36.747 1.00 77.69 239 LEU A N 1
ATOM 1714 C CA . LEU A 1 239 ? -25.992 0.526 36.844 1.00 77.69 239 LEU A CA 1
ATOM 1715 C C . LEU A 1 239 ? -26.640 -0.637 37.607 1.00 77.69 239 LEU A C 1
ATOM 1717 O O . LEU A 1 239 ? -27.369 -0.397 38.570 1.00 77.69 239 LEU A O 1
ATOM 1721 N N . GLU A 1 240 ? -26.332 -1.886 37.247 1.00 75.25 240 GLU A N 1
ATOM 1722 C CA . GLU A 1 240 ? -26.885 -3.051 37.948 1.00 75.25 240 GLU A CA 1
ATOM 1723 C C . GLU A 1 240 ? -26.402 -3.111 39.405 1.00 75.25 240 GLU A C 1
ATOM 1725 O O . GLU A 1 240 ? -27.199 -3.391 40.299 1.00 75.25 240 GLU A O 1
ATOM 1730 N N . ARG A 1 241 ? -25.143 -2.744 39.695 1.00 78.75 241 ARG A N 1
ATOM 1731 C CA . ARG A 1 241 ? -24.655 -2.640 41.084 1.00 78.75 241 ARG A CA 1
ATOM 1732 C C . ARG A 1 241 ? -25.467 -1.630 41.901 1.00 78.75 241 ARG A C 1
ATOM 1734 O O . ARG A 1 241 ? -25.822 -1.926 43.040 1.00 78.75 241 ARG A O 1
ATOM 1741 N N . ARG A 1 242 ? -25.792 -0.461 41.333 1.00 72.75 242 ARG A N 1
ATOM 1742 C CA . ARG A 1 242 ? -26.655 0.542 41.991 1.00 72.75 242 ARG A CA 1
ATOM 1743 C C . ARG A 1 242 ? -28.075 0.017 42.208 1.00 72.75 242 ARG A C 1
ATOM 1745 O O . ARG A 1 242 ? -28.647 0.271 43.264 1.00 72.75 242 ARG A O 1
ATOM 1752 N N . ARG A 1 243 ? -28.621 -0.745 41.254 1.00 74.25 243 ARG A N 1
ATOM 1753 C CA . ARG A 1 243 ? -29.944 -1.379 41.377 1.00 74.25 243 ARG A CA 1
ATOM 1754 C C . ARG A 1 243 ? -29.980 -2.403 42.515 1.00 74.25 243 ARG A C 1
ATOM 1756 O O . ARG A 1 243 ? -30.898 -2.370 43.327 1.00 74.25 243 ARG A O 1
ATOM 1763 N N . GLN A 1 244 ? -28.968 -3.267 42.604 1.00 75.62 244 GLN A N 1
ATOM 1764 C CA . GLN A 1 244 ? -28.842 -4.265 43.674 1.00 75.62 244 GLN A CA 1
ATOM 1765 C C . GLN A 1 244 ? -28.691 -3.614 45.056 1.00 75.62 244 GLN A C 1
ATOM 1767 O O . GLN A 1 244 ? -29.321 -4.058 46.013 1.00 75.62 244 GLN A O 1
ATOM 1772 N N . GLU A 1 245 ? -27.923 -2.526 45.160 1.00 77.94 245 GLU A N 1
ATOM 1773 C CA . GLU A 1 245 ? -27.800 -1.770 46.411 1.00 77.94 245 GLU A CA 1
ATOM 1774 C C . GLU A 1 245 ? -29.127 -1.107 46.819 1.00 77.94 245 GLU A C 1
ATOM 1776 O O . GLU A 1 245 ? -29.527 -1.204 47.977 1.00 77.94 245 GLU A O 1
ATOM 1781 N N . GLY A 1 246 ? -29.858 -0.510 45.870 1.00 72.12 246 GLY A N 1
ATOM 1782 C CA . GLY A 1 246 ? -31.192 0.046 46.124 1.00 72.12 246 GLY A CA 1
ATOM 1783 C C . GLY A 1 246 ? -32.189 -1.007 46.623 1.00 72.12 246 GLY A C 1
ATOM 1784 O O . GLY A 1 246 ? -32.864 -0.785 47.626 1.00 72.12 246 GLY A O 1
ATOM 1785 N N . LEU A 1 247 ? -32.220 -2.184 45.986 1.00 75.69 247 LEU A N 1
ATOM 1786 C CA . LEU A 1 247 ? -33.050 -3.316 46.420 1.00 75.69 247 LEU A CA 1
ATOM 1787 C C . LEU A 1 247 ? -32.667 -3.829 47.815 1.00 75.69 247 LEU A C 1
ATOM 1789 O O . LEU A 1 247 ? -33.545 -4.219 48.584 1.00 75.69 247 LEU A O 1
ATOM 1793 N N . ARG A 1 248 ? -31.373 -3.820 48.161 1.00 81.94 248 ARG A N 1
ATOM 1794 C CA . ARG A 1 248 ? -30.896 -4.199 49.496 1.00 81.94 248 ARG A CA 1
ATOM 1795 C C . ARG A 1 248 ? -31.383 -3.217 50.560 1.00 81.94 248 ARG A C 1
ATOM 1797 O O . ARG A 1 248 ? -31.946 -3.655 51.558 1.00 81.94 248 ARG A O 1
ATOM 1804 N N . VAL A 1 249 ? -31.243 -1.914 50.316 1.00 84.12 249 VAL A N 1
ATOM 1805 C CA . VAL A 1 249 ? -31.741 -0.862 51.219 1.00 84.12 249 VAL A CA 1
ATOM 1806 C C . VAL A 1 249 ? -33.264 -0.941 51.378 1.00 84.12 249 VAL A C 1
ATOM 1808 O O . VAL A 1 249 ? -33.766 -0.847 52.497 1.00 84.12 249 VAL A O 1
ATOM 1811 N N . GLU A 1 250 ? -34.012 -1.178 50.298 1.00 77.88 250 GLU A N 1
ATOM 1812 C CA . GLU A 1 250 ? -35.468 -1.348 50.372 1.00 77.88 250 GLU A CA 1
ATOM 1813 C C . GLU A 1 250 ? -35.863 -2.601 51.179 1.00 77.88 250 GLU A C 1
ATOM 1815 O O . GLU A 1 250 ? -36.772 -2.551 52.011 1.00 77.88 250 GLU A O 1
ATOM 1820 N N . ALA A 1 251 ? -35.159 -3.722 50.994 1.00 81.56 251 ALA A N 1
ATOM 1821 C CA . ALA A 1 251 ? -35.380 -4.938 51.775 1.00 81.56 251 ALA A CA 1
ATOM 1822 C C . ALA A 1 251 ? -35.060 -4.739 53.269 1.00 81.56 251 ALA A C 1
ATOM 1824 O O . ALA A 1 251 ? -35.819 -5.204 54.121 1.00 81.56 251 ALA A O 1
ATOM 1825 N N . GLU A 1 252 ? -33.986 -4.013 53.595 1.00 85.69 252 GLU A N 1
ATOM 1826 C CA . GLU A 1 252 ? -33.625 -3.637 54.968 1.00 85.69 252 GLU A CA 1
ATOM 1827 C C . GLU A 1 252 ? -34.703 -2.738 55.608 1.00 85.69 252 GLU A C 1
ATOM 1829 O O . GLU A 1 252 ? -35.124 -2.999 56.737 1.00 85.69 252 GLU A O 1
ATOM 1834 N N . GLN A 1 253 ? -35.235 -1.749 54.876 1.00 84.38 253 GLN A N 1
ATOM 1835 C CA . GLN A 1 253 ? -36.336 -0.889 55.339 1.00 84.38 253 GLN A CA 1
ATOM 1836 C C . GLN A 1 253 ? -37.636 -1.672 55.569 1.00 84.38 253 GLN A C 1
ATOM 1838 O O . GLN A 1 253 ? -38.263 -1.528 56.620 1.00 84.38 253 GLN A O 1
ATOM 1843 N N . ARG A 1 254 ? -38.027 -2.549 54.634 1.00 84.31 254 ARG A N 1
ATOM 1844 C CA . ARG A 1 254 ? -39.200 -3.428 54.796 1.00 84.31 254 ARG A CA 1
ATOM 1845 C C . ARG A 1 254 ? -39.035 -4.372 55.991 1.00 84.31 254 ARG A C 1
ATOM 1847 O O . ARG A 1 254 ? -39.990 -4.585 56.733 1.00 84.31 254 ARG A O 1
ATOM 1854 N N . ALA A 1 255 ? -37.832 -4.906 56.215 1.00 87.19 255 ALA A N 1
ATOM 1855 C CA . ALA A 1 255 ? -37.536 -5.751 57.371 1.00 87.19 255 ALA A CA 1
ATOM 1856 C C . ALA A 1 255 ? -37.574 -4.972 58.699 1.00 87.19 255 ALA A C 1
ATOM 1858 O O . ALA A 1 255 ? -38.036 -5.516 59.701 1.00 87.19 255 ALA A O 1
ATOM 1859 N N . ALA A 1 256 ? -37.128 -3.712 58.721 1.00 87.06 256 ALA A N 1
ATOM 1860 C CA . ALA A 1 256 ? -37.247 -2.837 59.887 1.00 87.06 256 ALA A CA 1
ATOM 1861 C C . ALA A 1 256 ? -38.720 -2.531 60.211 1.00 87.06 256 ALA A C 1
ATOM 1863 O O . ALA A 1 256 ? -39.163 -2.808 61.324 1.00 87.06 256 ALA A O 1
ATOM 1864 N N . ALA A 1 257 ? -39.504 -2.092 59.221 1.00 85.19 257 ALA A N 1
ATOM 1865 C CA . ALA A 1 257 ? -40.936 -1.827 59.385 1.00 85.19 257 ALA A CA 1
ATOM 1866 C C . ALA A 1 257 ? -41.718 -3.078 59.837 1.00 85.19 257 ALA A C 1
ATOM 1868 O O . ALA A 1 257 ? -42.587 -2.993 60.703 1.00 85.19 257 ALA A O 1
ATOM 1869 N N . ALA A 1 258 ? -41.377 -4.262 59.315 1.00 86.31 258 ALA A N 1
ATOM 1870 C CA . ALA A 1 258 ? -41.972 -5.525 59.754 1.00 86.31 258 ALA A CA 1
ATOM 1871 C C . ALA A 1 258 ? -41.629 -5.873 61.217 1.00 86.31 258 ALA A C 1
ATOM 1873 O O . ALA A 1 258 ? -42.480 -6.401 61.930 1.00 86.31 258 ALA A O 1
ATOM 1874 N N . ARG A 1 259 ? -40.412 -5.558 61.689 1.00 88.00 259 ARG A N 1
ATOM 1875 C CA . ARG A 1 259 ? -40.020 -5.733 63.101 1.00 88.00 259 ARG A CA 1
ATOM 1876 C C . ARG A 1 259 ? -40.750 -4.762 64.024 1.00 88.00 259 ARG A C 1
ATOM 1878 O O . ARG A 1 259 ? -41.184 -5.175 65.093 1.00 88.00 259 ARG A O 1
ATOM 1885 N N . GLU A 1 260 ? -40.914 -3.505 63.617 1.00 87.50 260 GLU A N 1
ATOM 1886 C CA . GLU A 1 260 ? -41.689 -2.515 64.375 1.00 87.50 260 GLU A CA 1
ATOM 1887 C C . GLU A 1 260 ? -43.166 -2.922 64.472 1.00 87.50 260 GLU A C 1
ATOM 1889 O O . GLU A 1 260 ? -43.732 -2.936 65.565 1.00 87.50 260 GLU A O 1
ATOM 1894 N N . ALA A 1 261 ? -43.770 -3.356 63.360 1.00 86.06 261 ALA A N 1
ATOM 1895 C CA . ALA A 1 261 ? -45.136 -3.877 63.342 1.00 86.06 261 ALA A CA 1
ATOM 1896 C C . ALA A 1 261 ? -45.302 -5.130 64.226 1.00 86.06 261 ALA A C 1
ATOM 1898 O O . ALA A 1 261 ? -46.283 -5.233 64.963 1.00 86.06 261 ALA A O 1
ATOM 1899 N N . ALA A 1 262 ? -44.334 -6.055 64.204 1.00 87.00 262 ALA A N 1
ATOM 1900 C CA . ALA A 1 262 ? -44.333 -7.227 65.079 1.00 87.00 262 ALA A CA 1
ATOM 1901 C C . ALA A 1 262 ? -44.219 -6.841 66.565 1.00 87.00 262 ALA A C 1
ATOM 1903 O O . ALA A 1 262 ? -44.997 -7.331 67.378 1.00 87.00 262 ALA A O 1
ATOM 1904 N N . ALA A 1 263 ? -43.329 -5.909 66.921 1.00 88.50 263 ALA A N 1
ATOM 1905 C CA . ALA A 1 263 ? -43.173 -5.438 68.298 1.00 88.50 263 ALA A CA 1
ATOM 1906 C C . ALA A 1 263 ? -44.440 -4.741 68.834 1.00 88.50 263 ALA A C 1
ATOM 1908 O O . ALA A 1 263 ? -44.803 -4.926 69.997 1.00 88.50 263 ALA A O 1
ATOM 1909 N N . LEU A 1 264 ? -45.145 -3.980 67.986 1.00 89.00 264 LEU A N 1
ATOM 1910 C CA . LEU A 1 264 ? -46.447 -3.392 68.318 1.00 89.00 264 LEU A CA 1
ATOM 1911 C C . LEU A 1 264 ? -47.532 -4.466 68.502 1.00 89.00 264 LEU A C 1
ATOM 1913 O O . LEU A 1 264 ? -48.331 -4.370 69.433 1.00 89.00 264 LEU A O 1
ATOM 1917 N N . ALA A 1 265 ? -47.541 -5.512 67.670 1.00 88.12 265 ALA A N 1
ATOM 1918 C CA . ALA A 1 265 ? -48.462 -6.639 67.817 1.00 88.12 265 ALA A CA 1
ATOM 1919 C C . ALA A 1 265 ? -48.198 -7.445 69.106 1.00 88.12 265 ALA A C 1
ATOM 1921 O O . ALA A 1 265 ? -49.140 -7.761 69.829 1.00 88.12 265 ALA A O 1
ATOM 1922 N N . GLU A 1 266 ? -46.934 -7.717 69.445 1.00 87.50 266 GLU A N 1
ATOM 1923 C CA . GLU A 1 266 ? -46.532 -8.372 70.701 1.00 87.50 266 GLU A CA 1
ATOM 1924 C C . GLU A 1 266 ? -46.837 -7.520 71.945 1.00 87.50 266 GLU A C 1
ATOM 1926 O O . GLU A 1 266 ? -47.081 -8.058 73.027 1.00 87.50 266 GLU A O 1
ATOM 1931 N N . ALA A 1 267 ? -46.797 -6.188 71.835 1.00 87.56 267 ALA A N 1
ATOM 1932 C CA . ALA A 1 267 ? -47.237 -5.291 72.903 1.00 87.56 267 ALA A CA 1
ATOM 1933 C C . ALA A 1 267 ? -48.761 -5.373 73.093 1.00 87.56 267 ALA A C 1
ATOM 1935 O O . ALA A 1 267 ? -49.219 -5.670 74.192 1.00 87.56 267 ALA A O 1
ATOM 1936 N N . ALA A 1 268 ? -49.537 -5.237 72.012 1.00 87.81 268 ALA A N 1
ATOM 1937 C CA . ALA A 1 268 ? -50.996 -5.337 72.056 1.00 87.81 268 ALA A CA 1
ATOM 1938 C C . ALA A 1 268 ? -51.491 -6.713 72.547 1.00 87.81 268 ALA A C 1
ATOM 1940 O O . ALA A 1 268 ? -52.481 -6.791 73.276 1.00 87.81 268 ALA A O 1
ATOM 1941 N N . GLN A 1 269 ? -50.791 -7.800 72.197 1.00 86.81 269 GLN A N 1
ATOM 1942 C CA . GLN A 1 269 ? -51.062 -9.132 72.743 1.00 86.81 269 GLN A CA 1
ATOM 1943 C C . GLN A 1 269 ? -50.863 -9.160 74.262 1.00 86.81 269 GLN A C 1
ATOM 1945 O O . GLN A 1 269 ? -51.794 -9.540 74.970 1.00 86.81 269 GLN A O 1
ATOM 1950 N N . ARG A 1 270 ? -49.722 -8.681 74.776 1.00 91.31 270 ARG A N 1
ATOM 1951 C CA . ARG A 1 270 ? -49.454 -8.618 76.225 1.00 91.31 270 ARG A CA 1
ATOM 1952 C C . ARG A 1 270 ? -50.455 -7.746 76.983 1.00 91.31 270 ARG A C 1
ATOM 1954 O O . ARG A 1 270 ? -50.900 -8.147 78.056 1.00 91.31 270 ARG A O 1
ATOM 1961 N N . ASP A 1 271 ? -50.863 -6.613 76.418 1.00 88.75 271 ASP A N 1
ATOM 1962 C CA . ASP A 1 271 ? -51.903 -5.763 77.008 1.00 88.75 271 ASP A CA 1
ATOM 1963 C C . ASP A 1 271 ? -53.251 -6.506 77.069 1.00 88.75 271 ASP A C 1
ATOM 1965 O O . ASP A 1 271 ? -53.931 -6.488 78.097 1.00 88.75 271 ASP A O 1
ATOM 1969 N N . SER A 1 272 ? -53.619 -7.238 76.009 1.00 86.12 272 SER A N 1
ATOM 1970 C CA . SER A 1 272 ? -54.839 -8.060 75.991 1.00 86.12 272 SER A CA 1
ATOM 1971 C C . SER A 1 272 ? -54.784 -9.240 76.973 1.00 86.12 272 SER A C 1
ATOM 1973 O O . SER A 1 272 ? -55.783 -9.550 77.627 1.00 86.12 272 SER A O 1
ATOM 1975 N N . GLU A 1 273 ? -53.613 -9.862 77.143 1.00 88.31 273 GLU A N 1
ATOM 1976 C CA . GLU A 1 273 ? -53.388 -10.923 78.124 1.00 88.31 273 GLU A CA 1
ATOM 1977 C C . GLU A 1 273 ? -53.490 -10.383 79.553 1.00 88.31 273 GLU A C 1
ATOM 1979 O O . GLU A 1 273 ? -54.169 -11.011 80.370 1.00 88.31 273 GLU A O 1
ATOM 1984 N N . SER A 1 274 ? -52.910 -9.207 79.835 1.00 87.12 274 SER A N 1
ATOM 1985 C CA . SER A 1 274 ? -53.048 -8.512 81.123 1.00 87.12 274 SER A CA 1
ATOM 1986 C C . SER A 1 274 ? -54.512 -8.226 81.430 1.00 87.12 274 SER A C 1
ATOM 1988 O O . SER A 1 274 ? -55.013 -8.687 82.450 1.00 87.12 274 SER A O 1
ATOM 1990 N N . LEU A 1 275 ? -55.243 -7.592 80.506 1.00 89.56 275 LEU A N 1
ATOM 1991 C CA . LEU A 1 275 ? -56.676 -7.326 80.669 1.00 89.56 275 LEU A CA 1
ATOM 1992 C C . LEU A 1 275 ? -57.477 -8.620 80.908 1.00 89.56 275 LEU A C 1
ATOM 1994 O O . LEU A 1 275 ? -58.375 -8.647 81.749 1.00 89.56 275 LEU A O 1
ATOM 1998 N N . SER A 1 276 ? -57.133 -9.723 80.233 1.00 87.62 276 SER A N 1
ATOM 1999 C CA . SER A 1 276 ? -57.765 -11.032 80.471 1.00 87.62 276 SER A CA 1
ATOM 2000 C C . SER A 1 276 ? -57.433 -11.631 81.845 1.00 87.62 276 SER A C 1
ATOM 2002 O O . SER A 1 276 ? -58.219 -12.408 82.394 1.00 87.62 276 SER A O 1
ATOM 2004 N N . ALA A 1 277 ? -56.254 -11.334 82.395 1.00 87.69 277 ALA A N 1
ATOM 2005 C CA . ALA A 1 277 ? -55.841 -11.761 83.725 1.00 87.69 277 ALA A CA 1
ATOM 2006 C C . ALA A 1 277 ? -56.529 -10.911 84.802 1.00 87.69 277 ALA A C 1
ATOM 2008 O O . ALA A 1 277 ? -57.048 -11.474 85.764 1.00 87.69 277 ALA A O 1
ATOM 2009 N N . ASP A 1 278 ? -56.628 -9.598 84.589 1.00 87.44 278 ASP A N 1
ATOM 2010 C CA . ASP A 1 278 ? -57.323 -8.651 85.463 1.00 87.44 278 ASP A CA 1
ATOM 2011 C C . ASP A 1 278 ? -58.826 -8.961 85.547 1.00 87.44 278 ASP A C 1
ATOM 2013 O O . ASP A 1 278 ? -59.385 -9.022 86.644 1.00 87.44 278 ASP A O 1
ATOM 2017 N N . VAL A 1 279 ? -59.478 -9.262 84.414 1.00 90.81 279 VAL A N 1
ATOM 2018 C CA . VAL A 1 279 ? -60.882 -9.717 84.386 1.00 90.81 279 VAL A CA 1
ATOM 2019 C C . VAL A 1 279 ? -61.051 -11.025 85.163 1.00 90.81 279 VAL A C 1
ATOM 2021 O O . VAL A 1 279 ? -61.913 -11.099 86.036 1.00 90.81 279 VAL A O 1
ATOM 2024 N N . ARG A 1 280 ? -60.196 -12.033 84.936 1.00 90.38 280 ARG A N 1
ATOM 2025 C CA . ARG A 1 280 ? -60.250 -13.302 85.691 1.00 90.38 280 ARG A CA 1
ATOM 2026 C C . ARG A 1 280 ? -59.990 -13.114 87.188 1.00 90.38 280 ARG A C 1
ATOM 2028 O O . ARG A 1 280 ? -60.600 -13.805 88.002 1.00 90.38 280 ARG A O 1
ATOM 2035 N N . ALA A 1 281 ? -59.115 -12.185 87.571 1.00 85.44 281 ALA A N 1
ATOM 2036 C CA . ALA A 1 281 ? -58.867 -11.842 88.969 1.00 85.44 281 ALA A CA 1
ATOM 2037 C C . ALA A 1 281 ? -60.089 -11.157 89.608 1.00 85.44 281 ALA A C 1
ATOM 2039 O O . ALA A 1 281 ? -60.464 -11.500 90.731 1.00 85.44 281 ALA A O 1
ATOM 2040 N N . ALA A 1 282 ? -60.754 -10.253 88.883 1.00 85.12 282 ALA A N 1
ATOM 2041 C CA . ALA A 1 282 ? -61.993 -9.613 89.322 1.00 85.12 282 ALA A CA 1
ATOM 2042 C C . ALA A 1 282 ? -63.154 -10.617 89.453 1.00 85.12 282 ALA A C 1
ATOM 2044 O O . ALA A 1 282 ? -63.878 -10.587 90.448 1.00 85.12 282 ALA A O 1
ATOM 2045 N N . GLU A 1 283 ? -63.303 -11.550 88.507 1.00 83.69 283 GLU A N 1
ATOM 2046 C CA . GLU A 1 283 ? -64.278 -12.647 88.580 1.00 83.69 283 GLU A CA 1
ATOM 2047 C C . GLU A 1 283 ? -64.007 -13.574 89.773 1.00 83.69 283 GLU A C 1
ATOM 2049 O O . GLU A 1 283 ? -64.930 -13.905 90.519 1.00 83.69 283 GLU A O 1
ATOM 2054 N N . ALA A 1 284 ? -62.745 -13.945 90.015 1.00 83.19 284 ALA A N 1
ATOM 2055 C CA . ALA A 1 284 ? -62.358 -14.754 91.170 1.00 83.19 284 ALA A CA 1
ATOM 2056 C C . ALA A 1 284 ? -62.636 -14.034 92.504 1.00 83.19 284 ALA A C 1
ATOM 2058 O O . ALA A 1 284 ? -63.153 -14.650 93.439 1.00 83.19 284 ALA A O 1
ATOM 2059 N N . ALA A 1 285 ? -62.362 -12.728 92.587 1.00 83.94 285 ALA A N 1
ATOM 2060 C CA . ALA A 1 285 ? -62.686 -11.909 93.755 1.00 83.94 285 ALA A CA 1
ATOM 2061 C C . ALA A 1 285 ? -64.206 -11.779 93.970 1.00 83.94 285 ALA A C 1
ATOM 2063 O O . ALA A 1 285 ? -64.686 -11.897 95.099 1.00 83.94 285 ALA A O 1
ATOM 2064 N N . ALA A 1 286 ? -64.984 -11.606 92.897 1.00 82.19 286 ALA A N 1
ATOM 2065 C CA . ALA A 1 286 ? -66.443 -11.577 92.957 1.00 82.19 286 ALA A CA 1
ATOM 2066 C C . ALA A 1 286 ? -67.029 -12.932 93.394 1.00 82.19 286 ALA A C 1
ATOM 2068 O O . ALA A 1 286 ? -67.949 -12.964 94.212 1.00 82.19 286 ALA A O 1
ATOM 2069 N N . ALA A 1 287 ? -66.473 -14.049 92.915 1.00 82.69 287 ALA A N 1
ATOM 2070 C CA . ALA A 1 287 ? -66.858 -15.396 93.330 1.00 82.69 287 ALA A CA 1
ATOM 2071 C C . ALA A 1 287 ? -66.515 -15.671 94.806 1.00 82.69 287 ALA A C 1
ATOM 2073 O O . ALA A 1 287 ? -67.332 -16.248 95.525 1.00 82.69 287 ALA A O 1
ATOM 2074 N N . ALA A 1 288 ? -65.354 -15.209 95.286 1.00 83.06 288 ALA A N 1
ATOM 2075 C CA . ALA A 1 288 ? -64.985 -15.282 96.699 1.00 83.06 288 ALA A CA 1
ATOM 2076 C C . ALA A 1 288 ? -65.958 -14.475 97.578 1.00 83.06 288 ALA A C 1
ATOM 2078 O O . ALA A 1 288 ? -66.529 -15.026 98.517 1.00 83.06 288 ALA A O 1
ATOM 2079 N N . ALA A 1 289 ? -66.248 -13.221 97.217 1.00 83.19 289 ALA A N 1
ATOM 2080 C CA . ALA A 1 289 ? -67.212 -12.383 97.934 1.00 83.19 289 ALA A CA 1
ATOM 2081 C C . ALA A 1 289 ? -68.651 -12.939 97.882 1.00 83.19 289 ALA A C 1
ATOM 2083 O O . ALA A 1 289 ? -69.416 -12.796 98.838 1.00 83.19 289 ALA A O 1
ATOM 2084 N N . ALA A 1 290 ? -69.045 -13.592 96.783 1.00 82.56 290 ALA A N 1
ATOM 2085 C CA . ALA A 1 290 ? -70.329 -14.287 96.683 1.00 82.56 290 ALA A CA 1
ATOM 2086 C C . ALA A 1 290 ? -70.389 -15.510 97.612 1.00 82.56 290 ALA A C 1
ATOM 2088 O O . ALA A 1 290 ? -71.416 -15.731 98.257 1.00 82.56 290 ALA A O 1
ATOM 2089 N N . LYS A 1 291 ? -69.287 -16.262 97.733 1.00 84.88 291 LYS A N 1
ATOM 2090 C CA . LYS A 1 291 ? -69.170 -17.372 98.681 1.00 84.88 291 LYS A CA 1
ATOM 2091 C C . LYS A 1 291 ? -69.232 -16.886 100.131 1.00 84.88 291 LYS A C 1
ATOM 2093 O O . LYS A 1 291 ? -70.039 -17.407 100.887 1.00 84.88 291 LYS A O 1
ATOM 2098 N N . GLU A 1 292 ? -68.479 -15.850 100.499 1.00 81.88 292 GLU A N 1
ATOM 2099 C CA . GLU A 1 292 ? -68.535 -15.263 101.849 1.00 81.88 292 GLU A CA 1
ATOM 2100 C C . GLU A 1 292 ? -69.951 -14.795 102.220 1.00 81.88 292 GLU A C 1
ATOM 2102 O O . GLU A 1 292 ? -70.409 -15.021 103.339 1.00 81.88 292 GLU A O 1
ATOM 2107 N N . ARG A 1 293 ? -70.689 -14.199 101.272 1.00 83.56 293 ARG A N 1
ATOM 2108 C CA . ARG A 1 293 ? -72.104 -13.836 101.468 1.00 83.56 293 ARG A CA 1
ATOM 2109 C C . ARG A 1 293 ? -73.005 -15.059 101.646 1.00 83.56 293 ARG A C 1
ATOM 2111 O O . ARG A 1 293 ? -73.913 -15.010 102.470 1.00 83.56 293 ARG A O 1
ATOM 2118 N N . ALA A 1 294 ? -72.776 -16.140 100.901 1.00 77.94 294 ALA A N 1
ATOM 2119 C CA . ALA A 1 294 ? -73.529 -17.384 101.059 1.00 77.94 294 ALA A CA 1
ATOM 2120 C C . ALA A 1 294 ? -73.252 -18.046 102.422 1.00 77.94 294 ALA A C 1
ATOM 2122 O O . ALA A 1 294 ? -74.195 -18.432 103.111 1.00 77.94 294 ALA A O 1
ATOM 2123 N N . ASP A 1 295 ? -71.986 -18.100 102.838 1.00 79.12 295 ASP A N 1
ATOM 2124 C CA . ASP A 1 295 ? -71.559 -18.640 104.132 1.00 79.12 295 ASP A CA 1
ATOM 2125 C C . ASP A 1 295 ? -72.123 -17.791 105.296 1.00 79.12 295 ASP A C 1
ATOM 2127 O O . ASP A 1 295 ? -72.615 -18.336 106.286 1.00 79.12 295 ASP A O 1
ATOM 2131 N N . ALA A 1 296 ? -72.160 -16.457 105.157 1.00 77.44 296 ALA A N 1
ATOM 2132 C CA . ALA A 1 296 ? -72.793 -15.554 106.124 1.00 77.44 296 ALA A CA 1
ATOM 2133 C C . ALA A 1 296 ? -74.317 -15.762 106.227 1.00 77.44 296 ALA A C 1
ATOM 2135 O O . ALA A 1 296 ? -74.847 -15.872 107.333 1.00 77.44 296 ALA A O 1
ATOM 2136 N N . LEU A 1 297 ? -75.021 -15.894 105.095 1.00 78.06 297 LEU A N 1
ATOM 2137 C CA . LEU A 1 297 ? -76.460 -16.196 105.077 1.00 78.06 297 LEU A CA 1
ATOM 2138 C C . LEU A 1 297 ? -76.773 -17.561 105.714 1.00 78.06 297 LEU A C 1
ATOM 2140 O O . LEU A 1 297 ? -77.781 -17.696 106.408 1.00 78.06 297 LEU A O 1
ATOM 2144 N N . GLN A 1 298 ? -75.908 -18.565 105.531 1.00 76.94 298 GLN A N 1
ATOM 2145 C CA . GLN A 1 298 ? -76.032 -19.852 106.224 1.00 76.94 298 GLN A CA 1
ATOM 2146 C C . GLN A 1 298 ? -75.787 -19.725 107.735 1.00 76.94 298 GLN A C 1
ATOM 2148 O O . GLN A 1 298 ? -76.505 -20.344 108.521 1.00 76.94 298 GLN A O 1
ATOM 2153 N N . ALA A 1 299 ? -74.820 -18.905 108.159 1.00 73.31 299 ALA A N 1
ATOM 2154 C CA . ALA A 1 299 ? -74.554 -18.654 109.574 1.00 73.31 299 ALA A CA 1
ATOM 2155 C C . ALA A 1 299 ? -75.728 -17.943 110.274 1.00 73.31 299 ALA A C 1
ATOM 2157 O O . ALA A 1 299 ? -76.092 -18.317 111.391 1.00 73.31 299 ALA A O 1
ATOM 2158 N N . ASP A 1 300 ? -76.365 -16.971 109.618 1.00 73.81 300 ASP A N 1
ATOM 2159 C CA . ASP A 1 300 ? -77.547 -16.296 110.164 1.00 73.81 300 ASP A CA 1
ATOM 2160 C C . ASP A 1 300 ? -78.784 -17.213 110.178 1.00 73.81 300 ASP A C 1
ATOM 2162 O O . ASP A 1 300 ? -79.507 -17.240 111.176 1.00 73.81 300 ASP A O 1
ATOM 2166 N N . ALA A 1 301 ? -78.972 -18.069 109.165 1.00 69.38 301 ALA A N 1
ATOM 2167 C CA . ALA A 1 301 ? -80.004 -19.112 109.193 1.00 69.38 301 ALA A CA 1
ATOM 2168 C C . ALA A 1 301 ? -79.785 -20.134 110.333 1.00 69.38 301 ALA A C 1
ATOM 2170 O O . ALA A 1 301 ? -80.736 -20.575 110.989 1.00 69.38 301 ALA A O 1
ATOM 2171 N N . ALA A 1 302 ? -78.530 -20.493 110.625 1.00 68.62 302 ALA A N 1
ATOM 2172 C CA . ALA A 1 302 ? -78.195 -21.349 111.762 1.00 68.62 302 ALA A CA 1
ATOM 2173 C C . ALA A 1 302 ? -78.512 -20.668 113.109 1.00 68.62 302 ALA A C 1
ATOM 2175 O O . ALA A 1 302 ? -79.033 -21.321 114.016 1.00 68.62 302 ALA A O 1
ATOM 2176 N N . ARG A 1 303 ? -78.277 -19.352 113.231 1.00 70.38 303 ARG A N 1
ATOM 2177 C CA . ARG A 1 303 ? -78.639 -18.563 114.424 1.00 70.38 303 ARG A CA 1
ATOM 2178 C C . ARG A 1 303 ? -80.148 -18.503 114.645 1.00 70.38 303 ARG A C 1
ATOM 2180 O O . ARG A 1 303 ? -80.586 -18.834 115.743 1.00 70.38 303 ARG A O 1
ATOM 2187 N N . SER A 1 304 ? -80.946 -18.194 113.619 1.00 69.38 304 SER A N 1
ATOM 2188 C CA . SER A 1 304 ? -82.413 -18.163 113.758 1.00 69.38 304 SER A CA 1
ATOM 2189 C C . SER A 1 304 ? -82.992 -19.527 114.154 1.00 69.38 304 SER A C 1
ATOM 2191 O O . SER A 1 304 ? -83.947 -19.608 114.926 1.00 69.38 304 SER A O 1
ATOM 2193 N N . THR A 1 305 ? -82.377 -20.617 113.680 1.00 65.25 305 THR A N 1
ATOM 2194 C CA . THR A 1 305 ? -82.762 -21.987 114.060 1.00 65.25 305 THR A CA 1
ATOM 2195 C C . THR A 1 305 ? -82.410 -22.287 115.527 1.00 65.25 305 THR A C 1
ATOM 2197 O O . THR A 1 305 ? -83.197 -22.900 116.255 1.00 65.25 305 THR A O 1
ATOM 2200 N N . ALA A 1 306 ? -81.253 -21.815 116.004 1.00 60.97 306 ALA A N 1
ATOM 2201 C CA . ALA A 1 306 ? -80.844 -21.948 117.403 1.00 60.97 306 ALA A CA 1
ATOM 2202 C C . ALA A 1 306 ? -81.728 -21.124 118.363 1.00 60.97 306 ALA A C 1
ATOM 2204 O O . ALA A 1 306 ? -82.039 -21.593 119.460 1.00 60.97 306 ALA A O 1
ATOM 2205 N N . GLU A 1 307 ? -82.179 -19.935 117.953 1.00 61.09 307 GLU A N 1
ATOM 2206 C CA . GLU A 1 307 ? -83.097 -19.094 118.736 1.00 61.09 307 GLU A CA 1
ATOM 2207 C C . GLU A 1 307 ? -84.487 -19.738 118.874 1.00 61.09 307 GLU A C 1
ATOM 2209 O O . GLU A 1 307 ? -84.964 -19.903 119.998 1.00 61.09 307 GLU A O 1
ATOM 2214 N N . GLN A 1 308 ? -85.076 -20.252 117.783 1.00 59.00 308 GLN A N 1
ATOM 2215 C CA . GLN A 1 308 ? -86.319 -21.046 117.847 1.00 59.00 308 GLN A CA 1
ATOM 2216 C C . GLN A 1 308 ? -86.216 -22.257 118.795 1.00 59.00 308 GLN A C 1
ATOM 2218 O O . GLN A 1 308 ? -87.180 -22.627 119.473 1.00 59.00 308 GLN A O 1
ATOM 2223 N N . THR A 1 309 ? -85.038 -22.878 118.873 1.00 60.19 309 THR A N 1
ATOM 2224 C CA . THR A 1 309 ? -84.809 -24.040 119.746 1.00 60.19 309 THR A CA 1
ATOM 2225 C C . THR A 1 309 ? -84.761 -23.644 121.233 1.00 60.19 309 THR A C 1
ATOM 2227 O O . THR A 1 309 ? -85.201 -24.412 122.092 1.00 60.19 309 THR A O 1
ATOM 2230 N N . ARG A 1 310 ? -84.305 -22.425 121.562 1.00 60.91 310 ARG A N 1
ATOM 2231 C CA . ARG A 1 310 ? -84.328 -21.889 122.937 1.00 60.91 310 ARG A CA 1
ATOM 2232 C C . ARG A 1 310 ? -85.735 -21.545 123.423 1.00 60.91 310 ARG A C 1
ATOM 2234 O O . ARG A 1 310 ? -86.102 -21.950 124.524 1.00 60.91 310 ARG A O 1
ATOM 2241 N N . ASP A 1 311 ? -86.545 -20.880 122.603 1.00 58.62 311 ASP A N 1
ATOM 2242 C CA . ASP A 1 311 ? -87.911 -20.501 123.004 1.00 58.62 311 ASP A CA 1
ATOM 2243 C C . ASP A 1 311 ? -88.782 -21.730 123.322 1.00 58.62 311 ASP A C 1
ATOM 2245 O O . ASP A 1 311 ? -89.535 -21.747 124.301 1.00 58.62 311 ASP A O 1
ATOM 2249 N N . THR A 1 312 ? -88.631 -22.810 122.547 1.00 58.66 312 THR A N 1
ATOM 2250 C CA . THR A 1 312 ? -89.363 -24.067 122.788 1.00 58.66 312 THR A CA 1
ATOM 2251 C C . THR A 1 312 ? -88.918 -24.802 124.057 1.00 58.66 312 THR A C 1
ATOM 2253 O O . THR A 1 312 ? -89.758 -25.397 124.737 1.00 58.66 312 THR A O 1
ATOM 2256 N N . THR A 1 313 ? -87.635 -24.736 124.431 1.00 58.38 313 THR A N 1
ATOM 2257 C CA . THR A 1 313 ? -87.137 -25.338 125.682 1.00 58.38 313 THR A CA 1
ATOM 2258 C C . THR A 1 313 ? -87.517 -24.517 126.915 1.00 58.38 313 THR A C 1
ATOM 2260 O O . THR A 1 313 ? -87.880 -25.096 127.942 1.00 58.38 313 THR A O 1
ATOM 2263 N N . GLN A 1 314 ? -87.539 -23.186 126.819 1.00 57.19 314 GLN A N 1
ATOM 2264 C CA . GLN A 1 314 ? -87.954 -22.324 127.928 1.00 57.19 314 GLN A CA 1
ATOM 2265 C C . GLN A 1 314 ? -89.457 -22.467 128.239 1.00 57.19 314 GLN A C 1
ATOM 2267 O O . GLN A 1 314 ? -89.837 -22.602 129.404 1.00 57.19 314 GLN A O 1
ATOM 2272 N N . ALA A 1 315 ? -90.305 -22.595 127.211 1.00 56.06 315 ALA A N 1
ATOM 2273 C CA . ALA A 1 315 ? -91.732 -22.891 127.375 1.00 56.06 315 ALA A CA 1
ATOM 2274 C C . ALA A 1 315 ? -92.016 -24.257 128.048 1.00 56.06 315 ALA A C 1
ATOM 2276 O O . ALA A 1 315 ? -93.060 -24.433 128.685 1.00 56.06 315 ALA A O 1
ATOM 2277 N N . ALA A 1 316 ? -91.102 -25.228 127.935 1.00 55.66 316 ALA A N 1
ATOM 2278 C CA . ALA A 1 316 ? -91.218 -26.521 128.610 1.00 55.66 316 ALA A CA 1
ATOM 2279 C C . ALA A 1 316 ? -90.882 -26.436 130.114 1.00 55.66 316 ALA A C 1
ATOM 2281 O O . ALA A 1 316 ? -91.545 -27.085 130.930 1.00 55.66 316 ALA A O 1
ATOM 2282 N N . ALA A 1 317 ? -89.903 -25.607 130.496 1.00 56.34 317 ALA A N 1
ATOM 2283 C CA . ALA A 1 317 ? -89.480 -25.430 131.888 1.00 56.34 317 ALA A CA 1
ATOM 2284 C C . ALA A 1 317 ? -90.577 -24.789 132.765 1.00 56.34 317 ALA A C 1
ATOM 2286 O O . ALA A 1 317 ? -90.892 -25.301 133.845 1.00 56.34 317 ALA A O 1
ATOM 2287 N N . ASP A 1 318 ? -91.235 -23.738 132.266 1.00 57.28 318 ASP A N 1
ATOM 2288 C CA . ASP A 1 318 ? -92.320 -23.037 132.976 1.00 57.28 318 ASP A CA 1
ATOM 2289 C C . ASP A 1 318 ? -93.556 -23.915 133.231 1.00 57.28 318 ASP A C 1
ATOM 2291 O O . ASP A 1 318 ? -94.354 -23.645 134.137 1.00 57.28 318 ASP A O 1
ATOM 2295 N N . ARG A 1 319 ? -93.728 -24.981 132.441 1.00 58.94 319 ARG A N 1
ATOM 2296 C CA . ARG A 1 319 ? -94.814 -25.953 132.604 1.00 58.94 319 ARG A CA 1
ATOM 2297 C C . ARG A 1 319 ? -94.544 -26.890 133.784 1.00 58.94 319 ARG A C 1
ATOM 2299 O O . ARG A 1 319 ? -95.424 -27.085 134.620 1.00 58.94 319 ARG A O 1
ATOM 2306 N N . ALA A 1 320 ? -93.311 -27.388 133.902 1.00 55.91 320 ALA A N 1
ATOM 2307 C CA . ALA A 1 320 ? -92.892 -28.288 134.979 1.00 55.91 320 ALA A CA 1
ATOM 2308 C C . ALA A 1 320 ? -92.927 -27.620 136.369 1.00 55.91 320 ALA A C 1
ATOM 2310 O O . ALA A 1 320 ? -93.304 -28.255 137.356 1.00 55.91 320 ALA A O 1
ATOM 2311 N N . ALA A 1 321 ? -92.599 -26.325 136.455 1.00 55.88 321 ALA A N 1
ATOM 2312 C CA . ALA A 1 321 ? -92.629 -25.576 137.715 1.00 55.88 321 ALA A CA 1
ATOM 2313 C C . ALA A 1 321 ? -94.041 -25.477 138.333 1.00 55.88 321 ALA A C 1
ATOM 2315 O O . ALA A 1 321 ? -94.195 -25.519 139.555 1.00 55.88 321 ALA A O 1
ATOM 2316 N N . ARG A 1 322 ? -95.089 -25.389 137.499 1.00 57.28 322 ARG A N 1
ATOM 2317 C CA . ARG A 1 322 ? -96.487 -25.256 137.955 1.00 57.28 322 ARG A CA 1
ATOM 2318 C C . ARG A 1 322 ? -97.070 -26.570 138.478 1.00 57.28 322 ARG A C 1
ATOM 2320 O O . ARG A 1 322 ? -97.889 -26.550 139.393 1.00 57.28 322 ARG A O 1
ATOM 2327 N N . GLU A 1 323 ? -96.630 -27.707 137.940 1.00 55.50 323 GLU A N 1
ATOM 2328 C CA . GLU A 1 323 ? -97.090 -29.034 138.374 1.00 55.50 323 GLU A CA 1
ATOM 2329 C C . GLU A 1 323 ? -96.514 -29.442 139.742 1.00 55.50 323 GLU A C 1
ATOM 2331 O O . GLU A 1 323 ? -97.184 -30.140 140.504 1.00 55.50 323 GLU A O 1
ATOM 2336 N N . ALA A 1 324 ? -95.316 -28.960 140.097 1.00 53.69 324 ALA A N 1
ATOM 2337 C CA . ALA A 1 324 ? -94.702 -29.214 141.402 1.00 53.69 324 ALA A CA 1
ATOM 2338 C C . ALA A 1 324 ? -95.462 -28.528 142.558 1.00 53.69 324 ALA A C 1
ATOM 2340 O O . ALA A 1 324 ? -95.776 -29.174 143.559 1.00 53.69 324 ALA A O 1
ATOM 2341 N N . ALA A 1 325 ? -95.825 -27.250 142.396 1.00 54.22 325 ALA A N 1
ATOM 2342 C CA . ALA A 1 325 ? -96.515 -26.469 143.430 1.00 54.22 325 ALA A CA 1
ATOM 2343 C C . ALA A 1 325 ? -97.915 -27.016 143.784 1.00 54.22 325 ALA A C 1
ATOM 2345 O O . ALA A 1 325 ? -98.377 -26.878 144.917 1.00 54.22 325 ALA A O 1
ATOM 2346 N N . ALA A 1 326 ? -98.588 -27.680 142.838 1.00 54.53 326 ALA A N 1
ATOM 2347 C CA . ALA A 1 326 ? -99.907 -28.272 143.057 1.00 54.53 326 ALA A CA 1
ATOM 2348 C C . ALA A 1 326 ? -99.882 -29.538 143.941 1.00 54.53 326 ALA A C 1
ATOM 2350 O O . ALA A 1 326 ? -100.901 -29.883 144.539 1.00 54.53 326 ALA A O 1
ATOM 2351 N N . GLN A 1 327 ? -98.745 -30.238 144.032 1.00 54.47 327 GLN A N 1
ATOM 2352 C CA . GLN A 1 327 ? -98.639 -31.502 144.777 1.00 54.47 327 GLN A CA 1
ATOM 2353 C C . GLN A 1 327 ? -98.324 -31.305 146.267 1.00 54.47 327 GLN A C 1
ATOM 2355 O O . GLN A 1 327 ? -98.675 -32.157 147.082 1.00 54.47 327 GLN A O 1
ATOM 2360 N N . GLU A 1 328 ? -97.709 -30.182 146.641 1.00 48.97 328 GLU A N 1
ATOM 2361 C CA . GLU A 1 328 ? -97.311 -29.895 148.026 1.00 48.97 328 GLU A CA 1
ATOM 2362 C C . GLU A 1 328 ? -98.512 -29.448 148.886 1.00 48.97 328 GLU A C 1
ATOM 2364 O O . GLU A 1 328 ? -98.699 -29.927 150.004 1.00 48.97 328 GLU A O 1
ATOM 2369 N N . ALA A 1 329 ? -99.437 -28.666 148.313 1.00 51.84 329 ALA A N 1
ATOM 2370 C CA . ALA A 1 329 ? -100.658 -28.193 148.984 1.00 51.84 329 ALA A CA 1
ATOM 2371 C C . ALA A 1 329 ? -101.694 -29.292 149.328 1.00 51.84 329 ALA A C 1
ATOM 2373 O O . ALA A 1 329 ? -102.683 -29.021 150.019 1.00 51.84 329 ALA A O 1
ATOM 2374 N N . ALA A 1 330 ? -101.498 -30.522 148.839 1.00 51.66 330 ALA A N 1
ATOM 2375 C CA . ALA A 1 330 ? -102.378 -31.664 149.090 1.00 51.66 330 ALA A CA 1
ATOM 2376 C C . ALA A 1 330 ? -101.975 -32.498 150.325 1.00 51.66 330 ALA A C 1
ATOM 2378 O O . ALA A 1 330 ? -102.780 -33.300 150.797 1.00 51.66 330 ALA A O 1
ATOM 2379 N N . ALA A 1 331 ? -100.756 -32.327 150.855 1.00 49.50 331 ALA A N 1
ATOM 2380 C CA . ALA A 1 331 ? -100.225 -33.175 151.926 1.00 49.50 331 ALA A CA 1
ATOM 2381 C C . ALA A 1 331 ? -100.714 -32.781 153.336 1.00 49.50 331 ALA A C 1
ATOM 2383 O O . ALA A 1 331 ? -101.045 -33.657 154.134 1.00 49.50 331 ALA A O 1
ATOM 2384 N N . ASP A 1 332 ? -100.823 -31.482 153.632 1.00 46.47 332 ASP A N 1
ATOM 2385 C CA . ASP A 1 332 ? -101.090 -30.991 154.998 1.00 46.47 332 ASP A CA 1
ATOM 2386 C C . ASP A 1 332 ? -102.554 -31.112 155.457 1.00 46.47 332 ASP A C 1
ATOM 2388 O O . ASP A 1 332 ? -102.862 -30.934 156.634 1.00 46.47 332 ASP A O 1
ATOM 2392 N N . ARG A 1 333 ? -103.491 -31.440 154.557 1.00 49.03 333 ARG A N 1
ATOM 2393 C CA . ARG A 1 333 ? -104.935 -31.434 154.865 1.00 49.03 333 ARG A CA 1
ATOM 2394 C C . ARG A 1 333 ? -105.503 -32.765 155.388 1.00 49.03 333 ARG A C 1
ATOM 2396 O O . ARG A 1 333 ? -106.713 -32.860 155.570 1.00 49.03 333 ARG A O 1
ATOM 2403 N N . ALA A 1 334 ? -104.664 -33.778 155.625 1.00 49.06 334 ALA A N 1
ATOM 2404 C CA . ALA A 1 334 ? -105.094 -35.166 155.864 1.00 49.06 334 ALA A CA 1
ATOM 2405 C C . ALA A 1 334 ? -104.741 -35.759 157.252 1.00 49.06 334 ALA A C 1
ATOM 2407 O O . ALA A 1 334 ? -104.872 -36.966 157.443 1.00 49.06 334 ALA A O 1
ATOM 2408 N N . ALA A 1 335 ? -104.289 -34.951 158.222 1.00 43.53 335 ALA A N 1
ATOM 2409 C CA . ALA A 1 335 ? -103.734 -35.440 159.498 1.00 43.53 335 ALA A CA 1
ATOM 2410 C C . ALA A 1 335 ? -104.586 -35.163 160.763 1.00 43.53 335 ALA A C 1
ATOM 2412 O O . ALA A 1 335 ? -104.073 -35.263 161.876 1.00 43.53 335 ALA A O 1
ATOM 2413 N N . ALA A 1 336 ? -105.881 -34.845 160.627 1.00 37.53 336 ALA A N 1
ATOM 2414 C CA . ALA A 1 336 ? -106.797 -34.674 161.763 1.00 37.53 336 ALA A CA 1
ATOM 2415 C C . ALA A 1 336 ? -108.219 -35.183 161.439 1.00 37.53 336 ALA A C 1
ATOM 2417 O O . ALA A 1 336 ? -108.966 -34.514 160.731 1.00 37.53 336 ALA A O 1
ATOM 2418 N N . GLY A 1 337 ? -108.608 -36.356 161.963 1.00 32.75 337 GLY A N 1
ATOM 2419 C CA . GLY A 1 337 ? -109.963 -36.909 161.770 1.00 32.75 337 GLY A CA 1
ATOM 2420 C C . GLY A 1 337 ? -110.089 -38.423 162.002 1.00 32.75 337 GLY A C 1
ATOM 2421 O O . GLY A 1 337 ? -109.883 -39.214 161.095 1.00 32.75 337 GLY A O 1
ATOM 2422 N N . SER A 1 338 ? -110.431 -38.803 163.233 1.00 29.66 338 SER A N 1
ATOM 2423 C CA . SER A 1 338 ? -110.623 -40.166 163.771 1.00 29.66 338 SER A CA 1
ATOM 2424 C C . SER A 1 338 ? -111.428 -41.189 162.930 1.00 29.66 338 SER A C 1
ATOM 2426 O O . SER A 1 338 ? -112.507 -40.866 162.445 1.00 29.66 338 SER A O 1
ATOM 2428 N N . GLY A 1 339 ? -111.025 -42.473 162.990 1.00 28.45 339 GLY A N 1
ATOM 2429 C CA . GLY A 1 339 ? -111.919 -43.487 163.590 1.00 28.45 339 GLY A CA 1
ATOM 2430 C C . GLY A 1 339 ? -112.357 -44.726 162.781 1.00 28.45 339 GLY A C 1
ATOM 2431 O O . GLY A 1 339 ? -113.303 -44.655 162.012 1.00 28.45 339 GLY A O 1
ATOM 2432 N N . SER A 1 340 ? -111.815 -45.895 163.162 1.00 29.00 340 SER A N 1
ATOM 2433 C CA . SER A 1 340 ? -112.362 -47.262 162.966 1.00 29.00 340 SER A CA 1
ATOM 2434 C C . SER A 1 340 ? -112.422 -47.867 161.546 1.00 29.00 340 SER A C 1
ATOM 2436 O O . SER A 1 340 ? -113.092 -47.367 160.652 1.00 29.00 340 SER A O 1
ATOM 2438 N N . GLY A 1 341 ? -111.788 -49.036 161.377 1.00 26.86 341 GLY A N 1
ATOM 2439 C CA . GLY A 1 341 ? -111.835 -49.854 160.155 1.00 26.86 341 GLY A CA 1
ATOM 2440 C C . GLY A 1 341 ? -110.544 -50.654 159.963 1.00 26.86 341 GLY A C 1
ATOM 2441 O O . GLY A 1 341 ? -109.508 -50.089 159.621 1.00 26.86 341 GLY A O 1
ATOM 2442 N N . ALA A 1 342 ? -110.571 -51.958 160.243 1.00 33.06 342 ALA A N 1
ATOM 2443 C CA . ALA A 1 342 ? -109.372 -52.797 160.233 1.00 33.06 342 ALA A CA 1
ATOM 2444 C C . ALA A 1 342 ? -108.908 -53.187 158.813 1.00 33.06 342 ALA A C 1
ATOM 2446 O O . ALA A 1 342 ? -109.719 -53.334 157.905 1.00 33.06 342 ALA A O 1
ATOM 2447 N N . THR A 1 343 ? -107.595 -53.421 158.682 1.00 37.47 343 THR A N 1
ATOM 2448 C CA . THR A 1 343 ? -106.923 -54.161 157.590 1.00 37.47 343 THR A CA 1
ATOM 2449 C C . THR A 1 343 ? -107.261 -53.757 156.145 1.00 37.47 343 THR A C 1
ATOM 2451 O O . THR A 1 343 ? -108.103 -54.392 155.523 1.00 37.47 343 THR A O 1
ATOM 2454 N N . ASP A 1 344 ? -106.527 -52.782 155.583 1.00 41.47 344 ASP A N 1
ATOM 2455 C CA . ASP A 1 344 ? -105.579 -53.004 154.457 1.00 41.47 344 ASP A CA 1
ATOM 2456 C C . ASP A 1 344 ? -104.936 -51.672 153.980 1.00 41.47 344 ASP A C 1
ATOM 2458 O O . ASP A 1 344 ? -105.327 -51.083 152.972 1.00 41.47 344 ASP A O 1
ATOM 2462 N N . HIS A 1 345 ? -103.996 -51.104 154.756 1.00 38.72 345 HIS A N 1
ATOM 2463 C CA . HIS A 1 345 ? -103.440 -49.755 154.487 1.00 38.72 345 HIS A CA 1
ATOM 2464 C C . HIS A 1 345 ? -101.905 -49.630 154.502 1.00 38.72 345 HIS A C 1
ATOM 2466 O O . HIS A 1 345 ? -101.366 -48.592 154.112 1.00 38.72 345 HIS A O 1
ATOM 2472 N N . ALA A 1 346 ? -101.166 -50.676 154.887 1.00 43.44 346 ALA A N 1
ATOM 2473 C CA . ALA A 1 346 ? -99.700 -50.617 154.938 1.00 43.44 346 ALA A CA 1
ATOM 2474 C C . ALA A 1 346 ? -99.038 -50.670 153.542 1.00 43.44 346 ALA A C 1
ATOM 2476 O O . ALA A 1 346 ? -97.996 -50.047 153.322 1.00 43.44 346 ALA A O 1
ATOM 2477 N N . ALA A 1 347 ? -99.646 -51.372 152.577 1.00 46.22 347 ALA A N 1
ATOM 2478 C CA . ALA A 1 347 ? -99.101 -51.521 151.225 1.00 46.22 347 ALA A CA 1
ATOM 2479 C C . ALA A 1 347 ? -99.187 -50.219 150.400 1.00 46.22 347 ALA A C 1
ATOM 2481 O O . ALA A 1 347 ? -98.235 -49.836 149.710 1.00 46.22 347 ALA A O 1
ATOM 2482 N N . THR A 1 348 ? -100.303 -49.496 150.511 1.00 50.00 348 THR A N 1
ATOM 2483 C CA . THR A 1 348 ? -100.636 -48.331 149.674 1.00 50.00 348 THR A CA 1
ATOM 2484 C C . THR A 1 348 ? -99.712 -47.133 149.929 1.00 50.00 348 THR A C 1
ATOM 2486 O O . THR A 1 348 ? -99.286 -46.460 148.989 1.00 50.00 348 THR A O 1
ATOM 2489 N N . VAL A 1 349 ? -99.314 -46.909 151.189 1.00 51.59 349 VAL A N 1
ATOM 2490 C CA . VAL A 1 349 ? -98.388 -45.826 151.588 1.00 51.59 349 VAL A CA 1
ATOM 2491 C C . VAL A 1 349 ? -96.935 -46.121 151.172 1.00 51.59 349 VAL A C 1
ATOM 2493 O O . VAL A 1 349 ? -96.156 -45.206 150.890 1.00 51.59 349 VAL A O 1
ATOM 2496 N N . ALA A 1 350 ? -96.552 -47.398 151.078 1.00 52.31 350 ALA A N 1
ATOM 2497 C CA . ALA A 1 350 ? -95.229 -47.795 150.597 1.00 52.31 350 ALA A CA 1
ATOM 2498 C C . ALA A 1 350 ? -95.101 -47.672 149.065 1.00 52.31 350 ALA A C 1
ATOM 2500 O O . ALA A 1 350 ? -94.031 -47.311 148.564 1.00 52.31 350 ALA A O 1
ATOM 2501 N N . ALA A 1 351 ? -96.178 -47.936 148.318 1.00 52.28 351 ALA A N 1
ATOM 2502 C CA . ALA A 1 351 ? -96.205 -47.814 146.860 1.00 52.28 351 ALA A CA 1
ATOM 2503 C C . ALA A 1 351 ? -96.105 -46.348 146.392 1.00 52.28 351 ALA A C 1
ATOM 2505 O O . ALA A 1 351 ? -95.295 -46.027 145.516 1.00 52.28 351 ALA A O 1
ATOM 2506 N N . SER A 1 352 ? -96.858 -45.437 147.018 1.00 54.56 352 SER A N 1
ATOM 2507 C CA . SER A 1 352 ? -96.841 -44.003 146.691 1.00 54.56 352 SER A CA 1
ATOM 2508 C C . SER A 1 352 ? -95.473 -43.357 146.953 1.00 54.56 352 SER A C 1
ATOM 2510 O O . SER A 1 352 ? -94.950 -42.651 146.087 1.00 54.56 352 SER A O 1
ATOM 2512 N N . ARG A 1 353 ? -94.814 -43.683 148.077 1.00 58.94 353 ARG A N 1
ATOM 2513 C CA . ARG A 1 353 ? -93.452 -43.202 148.388 1.00 58.94 353 ARG A CA 1
ATOM 2514 C C . ARG A 1 353 ? -92.383 -43.689 147.397 1.00 58.94 353 ARG A C 1
ATOM 2516 O O . ARG A 1 353 ? -91.449 -42.939 147.108 1.00 58.94 353 ARG A O 1
ATOM 2523 N N . ARG A 1 354 ? -92.513 -44.897 146.827 1.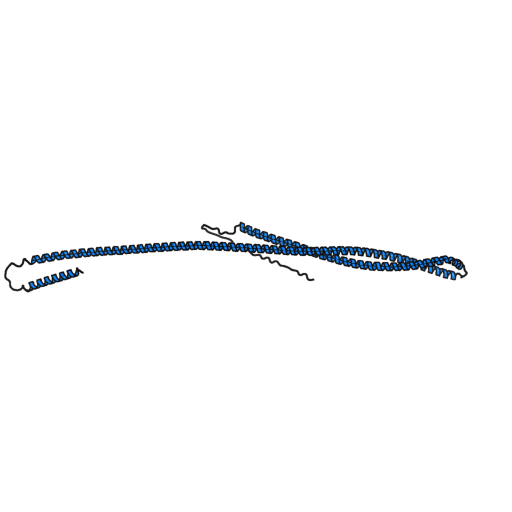00 63.25 354 ARG A N 1
ATOM 2524 C CA . ARG A 1 354 ? -91.623 -45.360 145.738 1.00 63.25 354 ARG A CA 1
ATOM 2525 C C . ARG A 1 354 ? -91.894 -44.616 144.430 1.00 63.25 354 ARG A C 1
ATOM 2527 O O . ARG A 1 354 ? -90.942 -44.190 143.781 1.00 63.25 354 ARG A O 1
ATOM 2534 N N . LYS A 1 355 ? -93.167 -44.399 144.076 1.00 60.06 355 LYS A N 1
ATOM 2535 C CA . LYS A 1 355 ? -93.562 -43.667 142.858 1.00 60.06 355 LYS A CA 1
ATOM 2536 C C . LYS A 1 355 ? -93.045 -42.219 142.874 1.00 60.06 355 LYS A C 1
ATOM 2538 O O . LYS A 1 355 ? -92.487 -41.766 141.879 1.00 60.06 355 LYS A O 1
ATOM 2543 N N . ALA A 1 356 ? -93.115 -41.546 144.026 1.00 55.41 356 ALA A N 1
ATOM 2544 C CA . ALA A 1 356 ? -92.555 -40.206 144.223 1.00 55.41 356 ALA A CA 1
ATOM 2545 C C . ALA A 1 356 ? -91.017 -40.162 144.081 1.00 55.41 356 ALA A C 1
ATOM 2547 O O . ALA A 1 356 ? -90.483 -39.276 143.414 1.00 55.41 356 ALA A O 1
ATOM 2548 N N . ARG A 1 357 ? -90.284 -41.137 144.647 1.00 67.06 357 ARG A N 1
ATOM 2549 C CA . ARG A 1 357 ? -88.817 -41.219 144.479 1.00 67.06 357 ARG A CA 1
ATOM 2550 C C . ARG A 1 357 ? -88.403 -41.506 143.030 1.00 67.06 357 ARG A C 1
ATOM 2552 O O . ARG A 1 357 ? -87.450 -40.896 142.555 1.00 67.06 357 ARG A O 1
ATOM 2559 N N . ALA A 1 358 ? -89.132 -42.368 142.320 1.00 62.19 358 ALA A N 1
ATOM 2560 C CA . ALA A 1 358 ? -88.874 -42.660 140.908 1.00 62.19 358 ALA A CA 1
ATOM 2561 C C . ALA A 1 358 ? -89.109 -41.436 139.999 1.00 62.19 358 ALA A C 1
ATOM 2563 O O . ALA A 1 358 ? -88.302 -41.171 139.110 1.00 62.19 358 ALA A O 1
ATOM 2564 N N . ALA A 1 359 ? -90.163 -40.651 140.255 1.00 56.44 359 ALA A N 1
ATOM 2565 C CA . ALA A 1 359 ? -90.411 -39.399 139.538 1.00 56.44 359 ALA A CA 1
ATOM 2566 C C . ALA A 1 359 ? -89.277 -38.377 139.754 1.00 56.44 359 ALA A C 1
ATOM 2568 O O . ALA A 1 359 ? -88.791 -37.783 138.792 1.00 56.44 359 ALA A O 1
ATOM 2569 N N . ARG A 1 360 ? -88.794 -38.230 140.998 1.00 61.16 360 ARG A N 1
ATOM 2570 C CA . ARG A 1 360 ? -87.701 -37.299 141.336 1.00 61.16 360 ARG A CA 1
ATOM 2571 C C . ARG A 1 360 ? -86.374 -37.672 140.663 1.00 61.16 360 ARG A C 1
ATOM 2573 O O . ARG A 1 360 ? -85.696 -36.789 140.150 1.00 61.16 360 ARG A O 1
ATOM 2580 N N . ALA A 1 361 ? -86.043 -38.965 140.600 1.00 65.81 361 ALA A N 1
ATOM 2581 C CA . ALA A 1 361 ? -84.852 -39.447 139.894 1.00 65.81 361 ALA A CA 1
ATOM 2582 C C . ALA A 1 361 ? -84.926 -39.183 138.377 1.00 65.81 361 ALA A C 1
ATOM 2584 O O . ALA A 1 361 ? -83.952 -38.731 137.779 1.00 65.81 361 ALA A O 1
ATOM 2585 N N . ARG A 1 362 ? -86.097 -39.393 137.758 1.00 62.31 362 ARG A N 1
ATOM 2586 C CA . ARG A 1 362 ? -86.292 -39.162 136.316 1.00 62.31 362 ARG A CA 1
ATOM 2587 C C . ARG A 1 362 ? -86.223 -37.676 135.940 1.00 62.31 362 ARG A C 1
ATOM 2589 O O . ARG A 1 362 ? -85.679 -37.346 134.893 1.00 62.31 362 ARG A O 1
ATOM 2596 N N . ALA A 1 363 ? -86.700 -36.786 136.813 1.00 54.47 363 ALA A N 1
ATOM 2597 C CA . ALA A 1 363 ? -86.535 -35.340 136.649 1.00 54.47 363 ALA A CA 1
ATOM 2598 C C . ALA A 1 363 ? -85.058 -34.901 136.740 1.00 54.47 363 ALA A C 1
ATOM 2600 O O . ALA A 1 363 ? -84.619 -34.063 135.958 1.00 54.47 363 ALA A O 1
ATOM 2601 N N . GLN A 1 364 ? -84.271 -35.500 137.644 1.00 69.00 364 GLN A N 1
ATOM 2602 C CA . GLN A 1 364 ? -82.831 -35.226 137.747 1.00 69.00 364 GLN A CA 1
ATOM 2603 C C . GLN A 1 364 ? -82.039 -35.728 136.529 1.00 69.00 364 GLN A C 1
ATOM 2605 O O . GLN A 1 364 ? -81.088 -35.068 136.121 1.00 69.00 364 GLN A O 1
ATOM 2610 N N . GLN A 1 365 ? -82.447 -36.844 135.915 1.00 65.88 365 GLN A N 1
ATOM 2611 C CA . GLN A 1 365 ? -81.841 -37.328 134.669 1.00 65.88 365 GLN A CA 1
ATOM 2612 C C . GLN A 1 365 ? -82.088 -36.370 133.494 1.00 65.88 365 GLN A C 1
ATOM 2614 O O . GLN A 1 365 ? -81.137 -35.973 132.828 1.00 65.88 365 GLN A O 1
ATOM 2619 N N . LEU A 1 366 ? -83.332 -35.919 133.299 1.00 57.41 366 LEU A N 1
ATOM 2620 C CA . LEU A 1 366 ? -83.676 -34.978 132.223 1.00 57.41 366 LEU A CA 1
ATOM 2621 C C . LEU A 1 366 ? -82.988 -33.609 132.391 1.00 57.41 366 LEU A C 1
ATOM 2623 O O . LEU A 1 366 ? -82.580 -33.001 131.406 1.00 57.41 366 LEU A O 1
ATOM 2627 N N . ALA A 1 367 ? -82.788 -33.143 133.629 1.00 49.06 367 ALA A N 1
ATOM 2628 C CA . ALA A 1 367 ? -82.024 -31.922 133.901 1.00 49.06 367 ALA A CA 1
ATOM 2629 C C . ALA A 1 367 ? -80.517 -32.060 133.581 1.00 49.06 367 ALA A C 1
ATOM 2631 O O . ALA A 1 367 ? -79.880 -31.086 133.180 1.00 49.06 367 ALA A O 1
ATOM 2632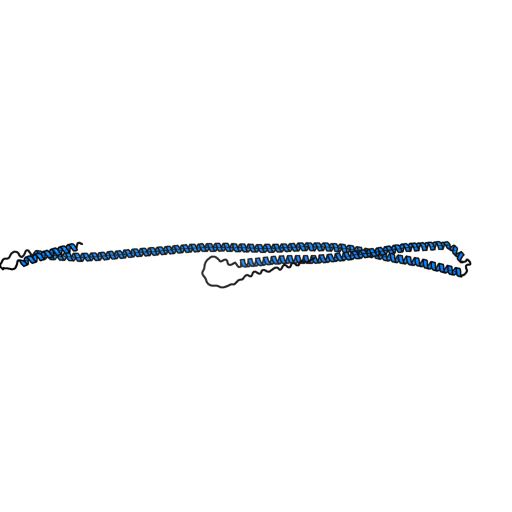 N N . ALA A 1 368 ? -79.949 -33.263 133.728 1.00 53.69 368 ALA A N 1
ATOM 2633 C CA . ALA A 1 368 ? -78.558 -33.558 133.373 1.00 53.69 3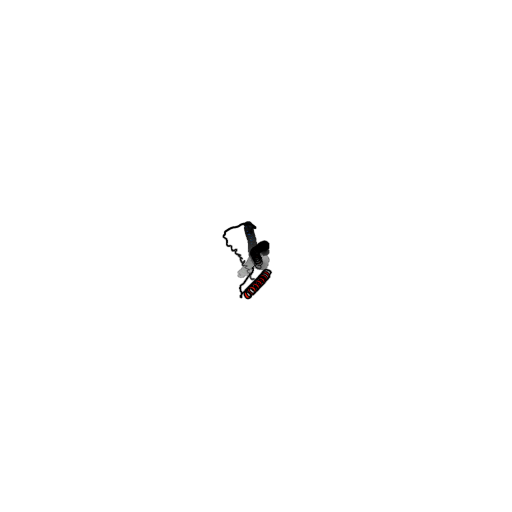68 ALA A CA 1
ATOM 2634 C C . ALA A 1 368 ? -78.348 -33.758 131.857 1.00 53.69 368 ALA A C 1
ATOM 2636 O O . ALA A 1 368 ? -77.246 -33.546 131.356 1.00 53.69 368 ALA A O 1
ATOM 2637 N N . GLU A 1 369 ? -79.392 -34.149 131.122 1.00 50.34 369 GLU A N 1
ATOM 2638 C CA . GLU A 1 369 ? -79.372 -34.242 129.655 1.00 50.34 369 GLU A CA 1
ATOM 2639 C C . GLU A 1 369 ? -79.570 -32.872 128.986 1.00 50.34 369 GLU A C 1
ATOM 2641 O O . GLU A 1 369 ? -78.947 -32.608 127.966 1.00 50.34 369 GLU A O 1
ATOM 2646 N N . ALA A 1 370 ? -80.343 -31.963 129.594 1.00 44.34 370 ALA A N 1
ATOM 2647 C CA . ALA A 1 370 ? -80.524 -30.585 129.117 1.00 44.34 370 ALA A CA 1
ATOM 2648 C C . ALA A 1 370 ? -79.339 -29.633 129.417 1.00 44.34 370 ALA A C 1
ATOM 2650 O O . ALA A 1 370 ? -79.411 -28.444 129.110 1.00 44.34 370 ALA A O 1
ATOM 2651 N N . SER A 1 371 ? -78.275 -30.130 130.057 1.00 47.56 371 SER A N 1
ATOM 2652 C CA . SER A 1 371 ? -77.062 -29.373 130.416 1.00 47.56 371 SER A CA 1
ATOM 2653 C C . SER A 1 371 ? -75.788 -29.918 129.744 1.00 47.56 371 SER A C 1
ATOM 2655 O O . SER A 1 371 ? -74.675 -29.686 130.222 1.00 47.56 371 SER A O 1
ATOM 2657 N N . ARG A 1 372 ? -75.961 -30.623 128.618 1.00 42.44 372 ARG A N 1
ATOM 2658 C CA . ARG A 1 372 ? -74.918 -31.036 127.669 1.00 42.44 372 ARG A CA 1
ATOM 2659 C C . ARG A 1 372 ? -75.187 -30.452 126.286 1.00 42.44 372 ARG A C 1
ATOM 2661 O O . ARG A 1 372 ? -74.180 -30.233 125.584 1.00 42.44 372 ARG A O 1
#

Radius of gyration: 85.48 Å; chains: 1; bounding box: 165×67×248 Å

Foldseek 3Di:
DDDDDDDDDDDDDDDDDDDDDDDDDDDDDDDDDPCDPDPVNVVVVVVVVVVLVVLLVVLVVQLVVLVVQLVVLVVQLVVLVVQLVVLVVQLVVLVVQLVVLVVQLVVLVVQLVVLVVVLVVLVVVVVVVVVVCVCVVVVVPPPPPVVNVVVVVVVVVSVVVNVVSVVSSVVSVVSSVVSVVSSVVSVVSSVVSVVSSVVSVVSSVVSVVSSVVSVVSSVVSVVVSVVSVVVSVVVVVVVVVVVVVVVVVVVVVVVVVVVVVVVVVVVVVVVVVVVVVVVVVVVVVVVVVVVVVVVVVVVVVVVVVVVVVVVVVVVVVVVVVVVVVVVVVPPPPPPDDDDDDDDDPPVVVVVVVVVVVVVVVVVVVVVVVVVD

Secondary structure (DSSP, 8-state):
-----------------------------------PPPHHHHHHHHHHHHHHHHHHHHHHHHHHHHHHHHHHHHHHHHHHHHHHHHHHHHHHHHHHHHHHHHHHHHHHHHHHHHHHHHHHHHHHHHHHHHH-GGGGGGGSSS-HHHHHHHHHHHHHHHHHHHHHHHHHHHHHHHHHHHHHHHHHHHHHHHHHHHHHHHHHHHHHHHHHHHHHHHHHHHHHHHHHHHHHHHHHHHHHHHHHHHHHHHHHHHHHHHHHHHHHHHHHHHHHHHHHHHHHHHHHHHHHHHHHHHHHHHHHHHHHHHHHHHHHHHHHHHHHHHHHHHHHHHHHTTTTTSS-------S--HHHHHHHHHHHHHHHHHHHHHHHHTT-